Protein AF-A0A2G9RLX4-F1 (afdb_monomer_lite)

Structure (mmCIF, N/CA/C/O backbone):
data_AF-A0A2G9RLX4-F1
#
_entry.id   AF-A0A2G9RLX4-F1
#
loop_
_atom_site.group_PDB
_atom_site.id
_atom_site.type_symbol
_atom_site.label_atom_id
_atom_site.label_alt_id
_atom_site.label_comp_id
_atom_site.label_asym_id
_atom_site.label_entity_id
_atom_site.label_seq_id
_atom_site.pdbx_PDB_ins_code
_atom_site.Cartn_x
_atom_site.Cartn_y
_atom_site.Cartn_z
_atom_site.occupancy
_atom_site.B_iso_or_equiv
_atom_site.auth_seq_id
_atom_site.auth_comp_id
_atom_site.auth_asym_id
_atom_site.auth_atom_id
_atom_site.pdbx_PDB_model_num
ATOM 1 N N . MET A 1 1 ? -67.804 -15.214 158.250 1.00 43.34 1 MET A N 1
ATOM 2 C CA . MET A 1 1 ? -67.261 -13.867 157.953 1.00 43.34 1 MET A CA 1
ATOM 3 C C . MET A 1 1 ? -65.958 -13.974 157.147 1.00 43.34 1 MET A C 1
ATOM 5 O O . MET A 1 1 ? -64.911 -13.754 157.729 1.00 43.34 1 MET A O 1
ATOM 9 N N . SER A 1 2 ? -66.007 -14.347 155.852 1.00 48.62 2 SER A N 1
ATOM 10 C CA . SER A 1 2 ? -64.977 -13.981 154.835 1.00 48.62 2 SER A CA 1
ATOM 11 C C . SER A 1 2 ? -65.267 -14.522 153.416 1.00 48.62 2 SER A C 1
ATOM 13 O O . SER A 1 2 ? -64.831 -13.922 152.444 1.00 48.62 2 SER A O 1
ATOM 15 N N . ASN A 1 3 ? -66.033 -15.614 153.260 1.00 51.94 3 ASN A N 1
ATOM 16 C CA . ASN A 1 3 ? -66.042 -16.358 151.981 1.00 51.94 3 ASN A CA 1
ATOM 17 C C . ASN A 1 3 ? -67.114 -15.926 150.955 1.00 51.94 3 ASN A C 1
ATOM 19 O O . ASN A 1 3 ? -66.845 -15.950 149.764 1.00 51.94 3 ASN A O 1
ATOM 23 N N . LEU A 1 4 ? -68.279 -15.423 151.387 1.00 54.94 4 LEU A N 1
ATOM 24 C CA . LEU A 1 4 ? -69.376 -15.022 150.478 1.00 54.94 4 LEU A CA 1
ATOM 25 C C . LEU A 1 4 ? -69.163 -13.675 149.754 1.00 54.94 4 LEU A C 1
ATOM 27 O O . LEU A 1 4 ? -69.882 -13.364 148.809 1.00 54.94 4 LEU A O 1
ATOM 31 N N . LYS A 1 5 ? -68.203 -12.844 150.193 1.00 56.16 5 LYS A N 1
ATOM 32 C CA . LYS A 1 5 ? -67.851 -11.594 149.487 1.00 56.16 5 LYS A CA 1
ATOM 33 C C . LYS A 1 5 ? -66.882 -11.838 148.322 1.00 56.16 5 LYS A C 1
ATOM 35 O O . LYS A 1 5 ? -67.007 -11.157 147.313 1.00 56.16 5 LYS A O 1
ATOM 40 N N . LYS A 1 6 ? -65.994 -12.835 148.441 1.00 58.94 6 LYS A N 1
ATOM 41 C CA . LYS A 1 6 ? -65.029 -13.215 147.395 1.00 58.94 6 LYS A CA 1
ATOM 42 C C . LYS A 1 6 ? -65.692 -13.867 146.184 1.00 58.94 6 LYS A C 1
ATOM 44 O O . LYS A 1 6 ? -65.409 -13.451 145.073 1.00 58.94 6 LYS A O 1
ATOM 49 N N . GLU A 1 7 ? -66.626 -14.797 146.392 1.00 59.66 7 GLU A N 1
ATOM 50 C CA . GLU A 1 7 ? -67.347 -15.450 145.281 1.00 59.66 7 GLU A CA 1
ATOM 51 C C . GLU A 1 7 ? -68.168 -14.449 144.454 1.00 59.66 7 GLU A C 1
ATOM 53 O O . GLU A 1 7 ? -68.221 -14.540 143.232 1.00 59.66 7 GLU A O 1
ATOM 58 N N . ARG A 1 8 ? -68.751 -13.430 145.102 1.00 59.75 8 ARG A N 1
ATOM 59 C CA . ARG A 1 8 ? -69.516 -12.382 144.412 1.00 59.75 8 ARG A CA 1
ATOM 60 C C . ARG A 1 8 ? -68.624 -11.423 143.619 1.00 59.75 8 ARG A C 1
ATOM 62 O O . ARG A 1 8 ? -69.035 -10.962 142.560 1.00 59.75 8 ARG A O 1
ATOM 69 N N . GLU A 1 9 ? -67.427 -11.116 144.124 1.00 60.00 9 GLU A N 1
ATOM 70 C CA . GLU A 1 9 ? -66.407 -10.354 143.387 1.00 60.00 9 GLU A CA 1
ATOM 71 C C . GLU A 1 9 ? -65.823 -11.165 142.223 1.00 60.00 9 GLU A C 1
ATOM 73 O O . GLU A 1 9 ? -65.635 -10.605 141.148 1.00 60.00 9 GLU A O 1
ATOM 78 N N . GLU A 1 10 ? -65.606 -12.472 142.390 1.00 65.75 10 GLU A N 1
ATOM 79 C CA . GLU A 1 10 ? -65.153 -13.378 141.327 1.00 65.75 10 GLU A CA 1
ATOM 80 C C . GLU A 1 10 ? -66.209 -13.560 140.230 1.00 65.75 10 GLU A C 1
ATOM 82 O O . GLU A 1 10 ? -65.858 -13.540 139.053 1.00 65.75 10 GLU A O 1
ATOM 87 N N . GLU A 1 11 ? -67.501 -13.647 140.565 1.00 68.25 11 GLU A N 1
ATOM 88 C CA . GLU A 1 11 ? -68.588 -13.641 139.573 1.00 68.25 11 GLU A CA 1
ATOM 89 C C . GLU A 1 11 ? -68.711 -12.298 138.842 1.00 68.25 11 GLU A C 1
ATOM 91 O O . GLU A 1 11 ? -68.885 -12.277 137.623 1.00 68.25 11 GLU A O 1
ATOM 96 N N . LEU A 1 12 ? -68.579 -11.170 139.551 1.00 66.75 12 LEU A N 1
ATOM 97 C CA . LEU A 1 12 ? -68.537 -9.837 138.934 1.00 66.75 12 LEU A CA 1
ATOM 98 C C . LEU A 1 12 ? -67.320 -9.681 138.014 1.00 66.75 12 LEU A C 1
ATOM 100 O O . LEU A 1 12 ? -67.435 -9.086 136.938 1.00 66.75 12 LEU A O 1
ATOM 104 N N . TYR A 1 13 ? -66.177 -10.247 138.402 1.00 72.12 13 TYR A N 1
ATOM 105 C CA . TYR A 1 13 ? -64.957 -10.293 137.601 1.00 72.12 13 TYR A CA 1
ATOM 106 C C . TYR A 1 13 ? -65.119 -11.200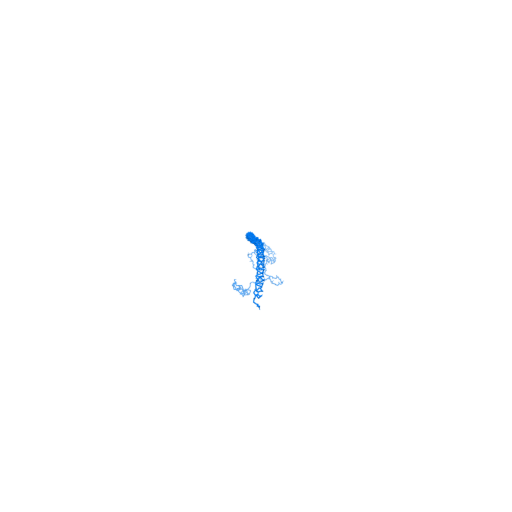 136.373 1.00 72.12 13 TYR A C 1
ATOM 108 O O . TYR A 1 13 ? -64.720 -10.829 135.272 1.00 72.12 13 TYR A O 1
ATOM 116 N N . ARG A 1 14 ? -65.794 -12.348 136.516 1.00 75.06 14 ARG A N 1
ATOM 117 C CA . ARG A 1 14 ? -66.108 -13.246 135.397 1.00 75.06 14 ARG A CA 1
ATOM 118 C C . ARG A 1 14 ? -67.058 -12.601 134.400 1.00 75.06 14 ARG A C 1
ATOM 120 O O . ARG A 1 14 ? -66.778 -12.631 133.213 1.00 75.06 14 ARG A O 1
ATOM 127 N N . GLN A 1 15 ? -68.118 -11.938 134.862 1.00 75.62 15 GLN A N 1
ATOM 128 C CA . GLN A 1 15 ? -69.046 -11.225 133.978 1.00 75.62 15 GLN A CA 1
ATOM 129 C C . GLN A 1 15 ? -68.394 -10.025 133.279 1.00 75.62 15 GLN A C 1
ATOM 131 O O . GLN A 1 15 ? -68.756 -9.696 132.151 1.00 75.62 15 GLN A O 1
ATOM 136 N N . THR A 1 16 ? -67.435 -9.348 133.920 1.00 72.88 16 THR A N 1
ATOM 137 C CA . THR A 1 16 ? -66.674 -8.266 133.270 1.00 72.88 16 THR A CA 1
ATOM 138 C C . THR A 1 16 ? -65.632 -8.788 132.283 1.00 72.88 16 THR A C 1
ATOM 140 O O . THR A 1 16 ? -65.414 -8.130 131.266 1.00 72.88 16 THR A O 1
ATOM 143 N N . MET A 1 17 ? -65.041 -9.962 132.527 1.00 73.56 17 MET A N 1
ATOM 144 C CA . MET A 1 17 ? -64.186 -10.666 131.563 1.00 73.56 17 MET A CA 1
ATOM 145 C C . MET A 1 17 ? -64.994 -11.198 130.377 1.00 73.56 17 MET A C 1
ATOM 147 O O . MET A 1 17 ? -64.669 -10.860 129.251 1.00 73.56 17 MET A O 1
ATOM 151 N N . GLU A 1 18 ? -66.118 -11.880 130.608 1.00 78.12 18 GLU A N 1
ATOM 152 C CA . GLU A 1 18 ? -67.009 -12.382 129.549 1.00 78.12 18 GLU A CA 1
ATOM 153 C C . GLU A 1 18 ? -67.565 -11.235 128.682 1.00 78.12 18 GLU A C 1
ATOM 155 O O . GLU A 1 18 ? -67.618 -11.345 127.459 1.00 78.12 18 GLU A O 1
ATOM 160 N N . ARG A 1 19 ? -67.911 -10.082 129.279 1.00 77.88 19 ARG A N 1
ATOM 161 C CA . ARG A 1 19 ? -68.276 -8.876 128.509 1.00 77.88 19 ARG A CA 1
ATOM 162 C C . ARG A 1 19 ? -67.099 -8.296 127.726 1.00 77.88 19 ARG A C 1
ATOM 164 O O . ARG A 1 19 ? -67.311 -7.794 126.627 1.00 77.88 19 ARG A O 1
ATOM 171 N N . ARG A 1 20 ? -65.878 -8.324 128.272 1.00 78.44 20 ARG A N 1
ATOM 172 C CA . ARG A 1 20 ? -64.674 -7.896 127.541 1.00 78.44 20 ARG A CA 1
ATOM 173 C C . ARG A 1 20 ? -64.381 -8.825 126.370 1.00 78.44 20 ARG A C 1
ATOM 175 O O . ARG A 1 20 ? -64.108 -8.310 125.295 1.00 78.44 20 ARG A O 1
ATOM 182 N N . ASP A 1 21 ? -64.507 -10.131 126.562 1.00 79.81 21 ASP A N 1
ATOM 183 C CA . ASP A 1 21 ? -64.267 -11.145 125.536 1.00 79.81 21 ASP A CA 1
ATOM 184 C C . ASP A 1 21 ? -65.303 -11.058 124.406 1.00 79.81 21 ASP A C 1
ATOM 186 O O . ASP A 1 21 ? -64.952 -11.078 123.232 1.00 79.81 21 ASP A O 1
ATOM 190 N N . GLN A 1 22 ? -66.577 -10.813 124.727 1.00 81.31 22 GLN A N 1
ATOM 191 C CA . GLN A 1 22 ? -67.593 -10.539 123.701 1.00 81.31 22 GLN A CA 1
ATOM 192 C C . GLN A 1 22 ? -67.298 -9.257 122.907 1.00 81.31 22 GLN A C 1
ATOM 194 O O . GLN A 1 22 ? -67.516 -9.208 121.696 1.00 81.31 22 GLN A O 1
ATOM 199 N N . ILE A 1 23 ? -66.790 -8.209 123.568 1.00 80.31 23 ILE A N 1
ATOM 200 C CA . ILE A 1 23 ? -66.396 -6.962 122.897 1.00 80.31 23 ILE A CA 1
ATOM 201 C C . ILE A 1 23 ? -65.160 -7.184 122.013 1.00 80.31 23 ILE A C 1
ATOM 203 O O . ILE A 1 23 ? -65.114 -6.646 120.906 1.00 80.31 23 ILE A O 1
ATOM 207 N N . THR A 1 24 ? -64.170 -7.963 122.456 1.00 80.88 24 THR A N 1
ATOM 208 C CA . THR A 1 24 ? -62.969 -8.257 121.658 1.00 80.88 24 THR A CA 1
ATOM 209 C C . THR A 1 24 ? -63.281 -9.164 120.472 1.00 80.88 24 THR A C 1
ATOM 211 O O . THR A 1 24 ? -62.762 -8.907 119.388 1.00 80.88 24 THR A O 1
ATOM 214 N N . GLU A 1 25 ? -64.168 -10.150 120.619 1.00 82.50 25 GLU A N 1
ATOM 215 C CA . GLU A 1 25 ? -64.636 -10.999 119.516 1.00 82.50 25 GLU A CA 1
ATOM 216 C C . GLU A 1 25 ? -65.417 -10.202 118.465 1.00 82.50 25 GLU A C 1
ATOM 218 O O . GLU A 1 25 ? -65.142 -10.326 117.269 1.00 82.50 25 GLU A O 1
ATOM 223 N N . LEU A 1 26 ? -66.337 -9.327 118.887 1.00 82.56 26 LEU A N 1
ATOM 224 C CA . LEU A 1 26 ? -67.061 -8.436 117.973 1.00 82.56 26 LEU A CA 1
ATOM 225 C C . LEU A 1 26 ? -66.113 -7.471 117.250 1.00 82.56 26 LEU A C 1
ATOM 227 O O . LEU A 1 26 ? -66.249 -7.261 116.043 1.00 82.56 26 LEU A O 1
ATOM 231 N N . LEU A 1 27 ? -65.123 -6.919 117.959 1.00 82.69 27 LEU A N 1
ATOM 232 C CA . LEU A 1 27 ? -64.116 -6.041 117.366 1.00 82.69 27 LEU A CA 1
ATOM 233 C C . LEU A 1 27 ? -63.224 -6.799 116.369 1.00 82.69 27 LEU A C 1
ATOM 235 O O . LEU A 1 27 ? -62.945 -6.284 115.289 1.00 82.69 27 LEU A O 1
ATOM 239 N N . ALA A 1 28 ? -62.824 -8.032 116.686 1.00 80.88 28 ALA A N 1
ATOM 240 C CA . ALA A 1 28 ? -62.045 -8.889 115.795 1.00 80.88 28 ALA A CA 1
ATOM 241 C C . ALA A 1 28 ? -62.832 -9.271 114.531 1.00 80.88 28 ALA A C 1
ATOM 243 O O . ALA A 1 28 ? -62.278 -9.220 113.433 1.00 80.88 28 ALA A O 1
ATOM 244 N N . ALA A 1 29 ? -64.125 -9.584 114.657 1.00 82.00 29 ALA A N 1
ATOM 245 C CA . ALA A 1 29 ? -65.002 -9.852 113.518 1.00 82.00 29 ALA A CA 1
ATOM 246 C C . ALA A 1 29 ? -65.170 -8.613 112.622 1.00 82.00 29 ALA A C 1
ATOM 248 O O . ALA A 1 29 ? -65.100 -8.724 111.399 1.00 82.00 29 ALA A O 1
ATOM 249 N N . GLN A 1 30 ? -65.315 -7.425 113.217 1.00 81.44 30 GLN A N 1
ATOM 250 C CA . GLN A 1 30 ? -65.446 -6.169 112.478 1.00 81.44 30 GLN A CA 1
ATOM 251 C C . GLN A 1 30 ? -64.138 -5.756 111.780 1.00 81.44 30 GLN A C 1
ATOM 253 O O . GLN A 1 30 ? -64.178 -5.219 110.674 1.00 81.44 30 GLN A O 1
ATOM 258 N N . ILE A 1 31 ? -62.978 -6.021 112.393 1.00 81.31 31 ILE A N 1
ATOM 259 C CA . ILE A 1 31 ? -61.664 -5.833 111.758 1.00 81.31 31 ILE A CA 1
ATOM 260 C C . ILE A 1 31 ? -61.494 -6.821 110.602 1.00 81.31 31 ILE A C 1
ATOM 262 O O . ILE A 1 31 ? -61.109 -6.407 109.514 1.00 81.31 31 ILE A O 1
ATOM 266 N N . LYS A 1 32 ? -61.830 -8.100 110.802 1.00 81.12 32 LYS A N 1
ATOM 267 C CA . LYS A 1 32 ? -61.716 -9.128 109.763 1.00 81.12 32 LYS A CA 1
ATOM 268 C C . LYS A 1 32 ? -62.598 -8.825 108.551 1.00 81.12 32 LYS A C 1
ATOM 270 O O . LYS A 1 32 ? -62.112 -8.881 107.434 1.00 81.12 32 LYS A O 1
ATOM 275 N N . GLN A 1 33 ? -63.846 -8.410 108.770 1.00 81.31 33 GLN A N 1
ATOM 276 C CA . GLN A 1 33 ? -64.742 -8.019 107.681 1.00 81.31 33 GLN A CA 1
ATOM 277 C C . GLN A 1 33 ? -64.209 -6.812 106.894 1.00 81.3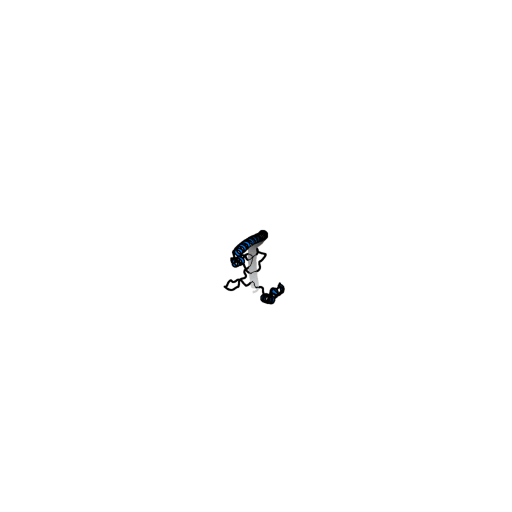1 33 GLN A C 1
ATOM 279 O O . GLN A 1 33 ? -64.265 -6.815 105.671 1.00 81.31 33 GLN A O 1
ATOM 284 N N . LYS A 1 34 ? -63.645 -5.803 107.576 1.00 79.25 34 LYS A N 1
ATOM 285 C CA . LYS A 1 34 ? -62.999 -4.670 106.895 1.00 79.25 34 LYS A CA 1
ATOM 286 C C . LYS A 1 34 ? -61.802 -5.108 106.054 1.00 79.25 34 LYS A C 1
ATOM 288 O O . LYS A 1 34 ? -61.665 -4.631 104.937 1.00 79.25 34 LYS A O 1
ATOM 293 N N . VAL A 1 35 ? -60.973 -6.016 106.571 1.00 80.56 35 VAL A N 1
ATOM 294 C CA . VAL A 1 35 ? -59.833 -6.574 105.829 1.00 80.56 35 VAL A CA 1
ATOM 295 C C . VAL A 1 35 ? -60.314 -7.373 104.615 1.00 80.56 35 VAL A C 1
ATOM 297 O O . VAL A 1 35 ? -59.805 -7.156 103.523 1.00 80.56 35 VAL A O 1
ATOM 300 N N . ASP A 1 36 ? -61.336 -8.218 104.767 1.00 79.25 36 ASP A N 1
ATOM 301 C CA . ASP A 1 36 ? -61.890 -9.024 103.671 1.00 79.25 36 ASP A CA 1
ATOM 302 C C . ASP A 1 36 ? -62.537 -8.141 102.576 1.00 79.25 36 ASP A C 1
ATOM 304 O O . ASP A 1 36 ? -62.375 -8.403 101.380 1.00 79.25 36 ASP A O 1
ATOM 308 N N . ASP A 1 37 ? -63.242 -7.068 102.956 1.00 80.00 37 ASP A N 1
ATOM 309 C CA . ASP A 1 37 ? -63.820 -6.096 102.016 1.00 80.00 37 ASP A CA 1
ATOM 310 C C . ASP A 1 37 ? -62.722 -5.286 101.296 1.00 80.00 37 ASP A C 1
ATOM 312 O O . ASP A 1 37 ? -62.785 -5.082 100.078 1.00 80.00 37 ASP A O 1
ATOM 316 N N . GLU A 1 38 ? -61.680 -4.860 102.018 1.00 79.12 38 GLU A N 1
ATOM 317 C CA . GLU A 1 38 ? -60.508 -4.185 101.447 1.00 79.12 38 GLU A CA 1
ATOM 318 C C . GLU A 1 38 ? -59.743 -5.102 100.480 1.00 79.12 38 GLU A C 1
ATOM 320 O O . GLU A 1 38 ? -59.411 -4.673 99.373 1.00 79.12 38 GLU A O 1
ATOM 325 N N . GLU A 1 39 ? -59.537 -6.377 100.821 1.00 81.44 39 GLU A N 1
ATOM 326 C CA . GLU A 1 39 ? -58.911 -7.371 99.941 1.00 81.44 39 GLU A CA 1
ATOM 327 C C . GLU A 1 39 ? -59.721 -7.597 98.657 1.00 81.44 39 GLU A C 1
ATOM 329 O O . GLU A 1 39 ? -59.145 -7.664 97.568 1.00 81.44 39 GLU A O 1
ATOM 334 N N . GLN A 1 40 ? -61.057 -7.639 98.731 1.00 82.50 40 GLN A N 1
ATOM 335 C CA . GLN A 1 40 ? -61.913 -7.740 97.541 1.00 82.50 40 GLN A CA 1
ATOM 336 C C . GLN A 1 40 ? -61.846 -6.490 96.657 1.00 82.50 40 GLN A C 1
ATOM 338 O O . GLN A 1 40 ? -61.851 -6.596 95.424 1.00 82.50 40 GLN A O 1
ATOM 343 N N . HIS A 1 41 ? -61.778 -5.302 97.261 1.00 80.50 41 HIS A N 1
ATOM 344 C CA . HIS A 1 41 ? -61.585 -4.052 96.529 1.00 80.50 41 HIS A CA 1
ATOM 345 C C . HIS A 1 41 ? -60.211 -3.997 95.852 1.00 80.50 41 HIS A C 1
ATOM 347 O O . HIS A 1 41 ? -60.127 -3.618 94.680 1.00 80.50 41 HIS A O 1
ATOM 353 N N . ILE A 1 42 ? -59.157 -4.444 96.539 1.00 83.88 42 ILE A N 1
ATOM 354 C CA . ILE A 1 42 ? -57.805 -4.563 95.985 1.00 83.88 42 ILE A CA 1
ATOM 355 C C . ILE A 1 42 ? -57.793 -5.571 94.830 1.00 83.88 42 ILE A C 1
ATOM 357 O O . ILE A 1 42 ? -57.302 -5.245 93.753 1.00 83.88 42 ILE A O 1
ATOM 361 N N . ALA A 1 43 ? -58.397 -6.751 94.992 1.00 86.00 43 ALA A N 1
ATOM 362 C CA . ALA A 1 43 ? -58.458 -7.772 93.946 1.00 86.00 43 ALA A CA 1
ATOM 363 C C . ALA A 1 43 ? -59.182 -7.277 92.682 1.00 86.00 43 ALA A C 1
ATOM 365 O O . ALA A 1 43 ? -58.717 -7.522 91.567 1.00 86.00 43 ALA A O 1
ATOM 366 N N . LYS A 1 44 ? -60.284 -6.528 92.831 1.00 86.31 44 LYS A N 1
ATOM 367 C CA . LYS A 1 44 ? -60.980 -5.897 91.695 1.00 86.31 44 LYS A CA 1
ATOM 368 C C . LYS A 1 44 ? -60.127 -4.827 91.017 1.00 86.31 44 LYS A C 1
ATOM 370 O O . LYS A 1 44 ? -60.045 -4.815 89.791 1.00 86.31 44 LYS A O 1
ATOM 375 N N . ALA A 1 45 ? -59.465 -3.964 91.788 1.00 87.44 45 ALA A N 1
ATOM 376 C CA . ALA A 1 45 ? -58.583 -2.934 91.241 1.00 87.44 45 ALA A CA 1
ATOM 377 C C . ALA A 1 45 ? -57.379 -3.541 90.495 1.00 87.44 45 ALA A C 1
ATOM 379 O O . ALA A 1 45 ? -57.017 -3.063 89.420 1.00 87.44 45 ALA A O 1
ATOM 380 N N . VAL A 1 46 ? -56.798 -4.624 91.024 1.00 88.00 46 VAL A N 1
ATOM 381 C CA . VAL A 1 46 ? -55.723 -5.385 90.372 1.00 88.00 46 VAL A CA 1
ATOM 382 C C . VAL A 1 46 ? -56.230 -6.033 89.083 1.00 88.00 46 VAL A C 1
ATOM 384 O O . VAL A 1 46 ? -55.605 -5.855 88.043 1.00 88.00 46 VAL A O 1
ATOM 387 N N . ALA A 1 47 ? -57.398 -6.682 89.098 1.00 88.31 47 ALA A N 1
ATOM 388 C CA . ALA A 1 47 ? -57.978 -7.300 87.904 1.00 88.31 47 ALA A CA 1
ATOM 389 C C . ALA A 1 47 ? -58.299 -6.277 86.794 1.00 88.31 47 ALA A C 1
ATOM 391 O O . ALA A 1 47 ? -58.047 -6.533 85.615 1.00 88.31 47 ALA A O 1
ATOM 392 N N . GLU A 1 48 ? -58.820 -5.096 87.144 1.00 87.00 48 GLU A N 1
ATOM 393 C CA . GLU A 1 48 ? -59.048 -4.013 86.179 1.00 87.00 48 GLU A CA 1
ATOM 394 C C . GLU A 1 48 ? -57.738 -3.445 85.618 1.00 87.00 48 GLU A C 1
ATOM 396 O O . GLU A 1 48 ? -57.650 -3.153 84.420 1.00 87.00 48 GLU A O 1
ATOM 401 N N . MET A 1 49 ? -56.711 -3.302 86.459 1.00 87.56 49 MET A N 1
ATOM 402 C CA . MET A 1 49 ? -55.388 -2.835 86.045 1.00 87.56 49 MET A CA 1
ATOM 403 C C . MET A 1 49 ? -54.699 -3.851 85.125 1.00 87.56 49 MET A C 1
ATOM 405 O O . MET A 1 49 ? -54.171 -3.473 84.079 1.00 87.56 49 MET A O 1
ATOM 409 N N . GLU A 1 50 ? -54.769 -5.142 85.448 1.00 89.62 50 GLU A N 1
ATOM 410 C CA . GLU A 1 50 ? -54.268 -6.229 84.605 1.00 89.62 50 GLU A CA 1
ATOM 411 C C . GLU A 1 50 ? -55.005 -6.296 83.265 1.00 89.62 50 GLU A C 1
ATOM 413 O O . GLU A 1 50 ? -54.370 -6.436 82.218 1.00 89.62 50 GLU A O 1
ATOM 418 N N . ALA A 1 51 ? -56.331 -6.129 83.259 1.00 90.00 51 ALA A N 1
ATOM 419 C CA . ALA A 1 51 ? -57.118 -6.100 82.029 1.00 90.00 51 ALA A CA 1
ATOM 420 C C . ALA A 1 51 ? -56.757 -4.904 81.130 1.00 90.00 51 ALA A C 1
ATOM 422 O O . ALA A 1 51 ? -56.675 -5.064 79.908 1.00 90.00 51 ALA A O 1
ATOM 423 N N . LYS A 1 52 ? -56.511 -3.719 81.708 1.00 90.56 52 LYS A N 1
ATOM 424 C CA . LYS A 1 52 ? -56.027 -2.541 80.965 1.00 90.56 52 LYS A CA 1
ATOM 425 C C . LYS A 1 52 ? -54.621 -2.758 80.413 1.00 90.56 52 LYS A C 1
ATOM 427 O O . LYS A 1 52 ? -54.418 -2.574 79.216 1.00 90.56 52 LYS A O 1
ATOM 432 N N . ASN A 1 53 ? -53.693 -3.233 81.243 1.00 89.50 53 ASN A N 1
ATOM 433 C CA . ASN A 1 53 ? -52.322 -3.522 80.823 1.00 89.50 53 ASN A CA 1
ATOM 434 C C . ASN A 1 53 ? -52.287 -4.569 79.705 1.00 89.50 53 ASN A C 1
ATOM 436 O O . ASN A 1 53 ? -51.555 -4.399 78.737 1.00 89.50 53 ASN A O 1
ATOM 440 N N . LYS A 1 54 ? -53.120 -5.614 79.786 1.00 92.06 54 LYS A N 1
ATOM 441 C CA . LYS A 1 54 ? -53.213 -6.656 78.757 1.00 92.06 54 LYS A CA 1
ATOM 442 C C . LYS A 1 54 ? -53.734 -6.128 77.418 1.00 92.06 54 LYS A C 1
ATOM 444 O O . LYS A 1 54 ? -53.263 -6.568 76.375 1.00 92.06 54 LYS A O 1
ATOM 449 N N . LYS A 1 55 ? -54.689 -5.193 77.425 1.00 91.75 55 LYS A N 1
ATOM 450 C CA . LYS A 1 55 ? -55.147 -4.531 76.191 1.00 91.75 55 LYS A CA 1
ATOM 451 C C . LYS A 1 55 ? -54.052 -3.644 75.601 1.00 91.75 55 LYS A C 1
ATOM 453 O O . LYS A 1 55 ? -53.783 -3.719 74.408 1.00 91.75 55 LYS A O 1
ATOM 458 N N . GLU A 1 56 ? -53.369 -2.866 76.438 1.00 91.56 56 GLU A N 1
ATOM 459 C CA . GLU A 1 56 ? -52.294 -1.981 75.986 1.00 91.56 56 GLU A CA 1
ATOM 460 C C . GLU A 1 56 ? -51.087 -2.760 75.430 1.00 91.56 56 GLU A C 1
ATOM 462 O O . GLU A 1 56 ? -50.499 -2.354 74.425 1.00 91.56 56 GLU A O 1
ATOM 467 N N . THR A 1 57 ? -50.719 -3.899 76.030 1.00 89.75 57 THR A N 1
ATOM 468 C CA . THR A 1 57 ? -49.657 -4.763 75.490 1.00 89.75 57 THR A CA 1
ATOM 469 C C . THR A 1 57 ? -50.063 -5.395 74.164 1.00 89.75 57 THR A C 1
ATOM 471 O O . THR A 1 57 ? -49.253 -5.400 73.242 1.00 89.75 57 THR A O 1
ATOM 474 N N . GLN A 1 58 ? -51.312 -5.849 74.023 1.00 92.12 58 GLN A N 1
ATOM 475 C CA . GLN A 1 58 ? -51.826 -6.387 72.759 1.00 92.12 58 GLN A CA 1
ATOM 476 C C . GLN A 1 58 ? -51.798 -5.344 71.634 1.00 92.12 58 GLN A C 1
ATOM 478 O O . GLN A 1 58 ? -51.282 -5.630 70.556 1.00 92.12 58 GLN A O 1
ATOM 483 N N . GLU A 1 59 ? -52.255 -4.116 71.889 1.00 92.75 59 GLU A N 1
ATOM 484 C CA . GLU A 1 59 ? -52.208 -3.031 70.898 1.00 92.75 59 GLU A CA 1
ATOM 485 C C . GLU A 1 59 ? -50.769 -2.660 70.504 1.00 92.75 59 GLU A C 1
ATOM 487 O O . GLU A 1 59 ? -50.480 -2.414 69.329 1.00 92.75 59 GLU A O 1
ATOM 492 N N . LYS A 1 60 ? -49.839 -2.631 71.469 1.00 93.12 60 LYS A N 1
ATOM 493 C CA . LYS A 1 60 ? -48.411 -2.399 71.193 1.00 93.12 60 LYS A CA 1
ATOM 494 C C . LYS A 1 60 ? -47.815 -3.531 70.360 1.00 93.12 60 LYS A C 1
ATOM 496 O O . LYS A 1 60 ? -47.093 -3.260 69.406 1.00 93.12 60 LYS A O 1
ATOM 501 N N . GLU A 1 61 ? -48.130 -4.784 70.678 1.00 93.56 61 GLU A N 1
ATOM 502 C CA . GLU A 1 61 ? -47.677 -5.942 69.907 1.00 93.56 61 GLU A CA 1
ATOM 503 C C . GLU A 1 61 ? -48.231 -5.949 68.481 1.00 93.56 61 GLU A C 1
ATOM 505 O O . GLU A 1 61 ? -47.505 -6.304 67.553 1.00 93.56 61 GLU A O 1
ATOM 510 N N . GLU A 1 62 ? -49.490 -5.561 68.279 1.00 93.38 62 GLU A N 1
ATOM 511 C CA . GLU A 1 62 ? -50.087 -5.457 66.946 1.00 93.38 62 GLU A CA 1
ATOM 512 C C . GLU A 1 62 ? -49.423 -4.366 66.106 1.00 93.38 62 GLU A C 1
ATOM 514 O O . GLU A 1 62 ? -49.076 -4.634 64.955 1.00 93.38 62 GLU A O 1
ATOM 519 N N . LYS A 1 63 ? -49.154 -3.191 66.691 1.00 94.31 63 LYS A N 1
ATOM 520 C CA . LYS A 1 63 ? -48.396 -2.115 66.028 1.00 94.31 63 LYS A CA 1
ATOM 521 C C . LYS A 1 63 ? -46.980 -2.560 65.670 1.00 94.31 63 LYS A C 1
ATOM 523 O O . LYS A 1 63 ? -46.554 -2.421 64.530 1.00 94.31 63 LYS A O 1
ATOM 528 N N . ILE A 1 64 ? -46.273 -3.197 66.603 1.00 94.69 64 ILE A N 1
ATOM 529 C CA . ILE A 1 64 ? -44.931 -3.735 66.336 1.00 94.69 64 ILE A CA 1
ATOM 530 C C . ILE A 1 64 ? -44.988 -4.786 65.217 1.00 94.69 64 ILE A C 1
ATOM 532 O O . ILE A 1 64 ? -44.146 -4.784 64.319 1.00 94.69 64 ILE A O 1
ATOM 536 N N . LYS A 1 65 ? -45.995 -5.669 65.212 1.00 95.56 65 LYS A N 1
ATOM 537 C CA . LYS A 1 65 ? -46.184 -6.665 64.147 1.00 95.56 65 LYS A CA 1
ATOM 538 C C . LYS A 1 65 ? -46.496 -6.013 62.798 1.00 95.56 65 LYS A C 1
ATOM 540 O O . LYS A 1 65 ? -45.959 -6.482 61.793 1.00 95.56 65 LYS A O 1
ATOM 545 N N . SER A 1 66 ? -47.334 -4.975 62.742 1.00 95.19 66 SER A N 1
ATOM 546 C CA . SER A 1 66 ? -47.609 -4.256 61.490 1.00 95.19 66 SER A CA 1
ATOM 547 C C . SER A 1 66 ? -46.371 -3.531 60.976 1.00 95.19 66 SER A C 1
ATOM 549 O O . SER A 1 66 ? -46.070 -3.625 59.789 1.00 95.19 66 SER A O 1
ATOM 551 N N . ASP A 1 67 ? -45.606 -2.899 61.863 1.00 95.31 67 ASP A N 1
ATOM 552 C CA . ASP A 1 67 ? -44.393 -2.164 61.503 1.00 95.31 67 ASP A CA 1
ATOM 553 C C . ASP A 1 67 ? -43.306 -3.111 60.984 1.00 95.31 67 ASP A C 1
ATOM 555 O O . ASP A 1 67 ? -42.689 -2.854 59.949 1.00 95.31 67 ASP A O 1
ATOM 559 N N . ILE A 1 68 ? -43.116 -4.267 61.631 1.00 95.75 68 ILE A N 1
ATOM 560 C CA . ILE A 1 68 ? -42.196 -5.307 61.150 1.00 95.75 68 ILE A CA 1
ATOM 561 C C . ILE A 1 68 ? -42.625 -5.810 59.763 1.00 95.75 68 ILE A C 1
ATOM 563 O O . ILE A 1 68 ? -41.776 -5.972 58.880 1.00 95.75 68 ILE A O 1
ATOM 567 N N . LYS A 1 69 ? -43.926 -6.025 59.530 1.00 96.44 69 LYS A N 1
ATOM 568 C CA . LYS A 1 69 ? -44.437 -6.419 58.206 1.00 96.44 69 LYS A CA 1
ATOM 569 C C . LYS A 1 69 ? -44.165 -5.338 57.158 1.00 96.44 69 LYS A C 1
ATOM 571 O O . LYS A 1 69 ? -43.549 -5.640 56.142 1.00 96.44 69 LYS A O 1
ATOM 576 N N . ALA A 1 70 ? -44.476 -4.077 57.445 1.00 96.50 70 ALA A N 1
ATOM 577 C CA . ALA A 1 70 ? -44.215 -2.965 56.531 1.00 96.50 70 ALA A CA 1
ATOM 578 C C . ALA A 1 70 ? -42.716 -2.816 56.198 1.00 96.50 70 ALA A C 1
ATOM 580 O O . ALA A 1 70 ? -42.336 -2.649 55.037 1.00 96.50 70 ALA A O 1
ATOM 581 N N . ILE A 1 71 ? -41.834 -2.951 57.197 1.00 96.56 71 ILE A N 1
ATOM 582 C CA . ILE A 1 71 ? -40.377 -2.893 57.004 1.00 96.56 71 ILE A CA 1
ATOM 583 C C . ILE A 1 71 ? -39.888 -4.058 56.136 1.00 96.56 71 ILE A C 1
ATOM 585 O O . ILE A 1 71 ? -39.030 -3.868 55.269 1.00 96.56 71 ILE A O 1
ATOM 589 N N . THR A 1 72 ? -40.396 -5.269 56.366 1.00 96.50 72 THR A N 1
ATOM 590 C CA . THR A 1 72 ? -39.988 -6.452 55.594 1.00 96.50 72 THR A CA 1
ATOM 591 C C . THR A 1 72 ? -40.474 -6.378 54.148 1.00 96.50 72 THR A C 1
ATOM 593 O O . THR A 1 72 ? -39.676 -6.616 53.240 1.00 96.50 72 THR A O 1
ATOM 596 N N . GLU A 1 73 ? -41.716 -5.954 53.915 1.00 97.00 73 GLU A N 1
ATOM 597 C CA . GLU A 1 73 ? -42.274 -5.726 52.578 1.00 97.00 73 GLU A CA 1
ATOM 598 C C . GLU A 1 73 ? -41.487 -4.665 51.804 1.00 97.00 73 GLU A C 1
ATOM 600 O O . GLU A 1 73 ? -41.054 -4.922 50.679 1.00 97.00 73 GLU A O 1
ATOM 605 N N . HIS A 1 74 ? -41.199 -3.517 52.424 1.00 97.38 74 HIS A N 1
ATOM 606 C CA . HIS A 1 74 ? -40.392 -2.468 51.799 1.00 97.38 74 HIS A CA 1
ATOM 607 C C . HIS A 1 74 ? -38.982 -2.963 51.437 1.00 97.38 74 HIS A C 1
ATOM 609 O O . HIS A 1 74 ? -38.495 -2.724 50.330 1.00 97.38 74 HIS A O 1
ATOM 615 N N . ARG A 1 75 ? -38.318 -3.703 52.338 1.00 96.75 75 ARG A N 1
ATOM 616 C CA . ARG A 1 75 ? -36.986 -4.279 52.072 1.00 96.75 75 ARG A CA 1
ATOM 617 C C . ARG A 1 75 ? -37.009 -5.272 50.911 1.00 96.75 75 ARG A C 1
ATOM 619 O O . ARG A 1 75 ? -36.076 -5.282 50.108 1.00 96.75 75 ARG A O 1
ATOM 626 N N . LEU A 1 76 ? -38.051 -6.098 50.814 1.00 97.19 76 LEU A N 1
ATOM 627 C CA . LEU A 1 76 ? -38.221 -7.044 49.711 1.00 97.19 76 LEU A CA 1
ATOM 628 C C . LEU A 1 76 ? -38.491 -6.325 48.388 1.00 97.19 76 LEU A C 1
ATOM 630 O O . LEU A 1 76 ? -37.873 -6.673 47.383 1.00 97.19 76 LEU A O 1
ATOM 634 N N . ALA A 1 77 ? -39.352 -5.306 48.386 1.00 96.88 77 ALA A N 1
ATOM 635 C CA . ALA A 1 77 ? -39.637 -4.500 47.203 1.00 96.88 77 ALA A CA 1
ATOM 636 C C . ALA A 1 77 ? -38.377 -3.788 46.688 1.00 96.88 77 ALA A C 1
ATOM 638 O O . ALA A 1 77 ? -38.059 -3.882 45.505 1.00 96.88 77 ALA A O 1
ATOM 639 N N . MET A 1 78 ? -37.603 -3.164 47.582 1.00 97.00 78 MET A N 1
ATOM 640 C CA . MET A 1 78 ? -36.332 -2.524 47.226 1.00 97.00 78 MET A CA 1
ATOM 641 C C . MET A 1 78 ? -35.313 -3.517 46.665 1.00 97.00 78 MET A C 1
ATOM 643 O O . MET A 1 78 ? -34.627 -3.204 45.694 1.00 97.00 78 MET A O 1
ATOM 647 N N . ARG A 1 79 ? -35.226 -4.725 47.239 1.00 96.25 79 ARG A N 1
ATOM 648 C CA . ARG A 1 79 ? -34.346 -5.777 46.713 1.00 96.25 79 ARG A CA 1
ATOM 649 C C . ARG A 1 79 ? -34.755 -6.189 45.299 1.00 96.25 79 ARG A C 1
ATOM 651 O O . ARG A 1 79 ? -33.900 -6.225 44.425 1.00 96.25 79 ARG A O 1
ATOM 658 N N . ARG A 1 80 ? -36.047 -6.447 45.069 1.00 96.81 80 ARG A N 1
ATOM 659 C CA . ARG A 1 80 ? -36.569 -6.822 43.743 1.00 96.81 80 ARG A CA 1
ATOM 660 C C . ARG A 1 80 ? -36.315 -5.736 42.705 1.00 96.81 80 ARG A C 1
ATOM 662 O O . ARG A 1 80 ? -35.800 -6.040 41.638 1.00 96.81 80 ARG A O 1
ATOM 669 N N . LYS A 1 81 ? -36.597 -4.477 43.049 1.00 97.00 81 LYS A N 1
ATOM 670 C CA . LYS A 1 81 ? -36.355 -3.338 42.159 1.00 97.00 81 LYS A CA 1
ATOM 671 C C . LYS A 1 81 ? -34.881 -3.238 41.762 1.00 97.00 81 LYS A C 1
ATOM 673 O O . LYS A 1 81 ? -34.573 -3.099 40.587 1.00 97.00 81 LYS A O 1
ATOM 678 N N . LYS A 1 82 ? -33.971 -3.385 42.730 1.00 96.81 82 LYS A N 1
ATOM 679 C CA . LYS A 1 82 ? -32.530 -3.377 42.460 1.00 96.81 82 LYS A CA 1
ATOM 680 C C . LYS A 1 82 ? -32.106 -4.535 41.549 1.00 96.81 82 LYS A C 1
ATOM 682 O O . LYS A 1 82 ? -31.307 -4.340 40.643 1.00 96.81 82 LYS A O 1
ATOM 687 N N . GLU A 1 83 ? -32.647 -5.734 41.762 1.00 96.25 83 GLU A N 1
ATOM 688 C CA . GLU A 1 83 ? -32.371 -6.888 40.897 1.00 96.25 83 GLU A CA 1
ATOM 689 C C . GLU A 1 83 ? -32.878 -6.689 39.459 1.00 96.25 83 GLU A C 1
ATOM 691 O O . GLU A 1 83 ? -32.240 -7.163 38.519 1.00 96.25 83 GLU A O 1
ATOM 696 N N . GLU A 1 84 ? -34.015 -6.019 39.271 1.00 96.44 84 GLU A N 1
ATOM 697 C CA . GLU A 1 84 ? -34.541 -5.658 37.948 1.00 96.44 84 GLU A CA 1
ATOM 698 C C . GLU A 1 84 ? -33.675 -4.591 37.270 1.00 96.44 84 GLU A C 1
ATOM 700 O O . GLU A 1 84 ? -33.262 -4.784 36.128 1.00 96.44 84 GLU A O 1
ATOM 705 N N . GLU A 1 85 ? -33.304 -3.531 37.994 1.00 96.50 85 GLU A N 1
ATOM 706 C CA . GLU A 1 85 ? -32.398 -2.484 37.503 1.00 96.50 85 GLU A CA 1
ATOM 707 C C . GLU A 1 85 ? -31.047 -3.077 37.061 1.00 96.50 85 GLU A C 1
ATOM 709 O O . GLU A 1 85 ? -30.592 -2.821 35.946 1.00 96.50 85 GLU A O 1
ATOM 714 N N . GLU A 1 86 ? -30.446 -3.961 37.865 1.00 96.75 86 GLU A N 1
ATOM 715 C CA . GLU A 1 86 ? -29.191 -4.637 37.512 1.00 96.75 86 GLU A CA 1
ATOM 716 C C . GLU A 1 86 ? -29.326 -5.543 36.273 1.00 96.75 86 GLU A C 1
ATOM 718 O O . GLU A 1 86 ? -28.374 -5.691 35.500 1.00 96.75 86 GLU A O 1
ATOM 723 N N . LYS A 1 87 ? -30.483 -6.186 36.066 1.00 96.81 87 LYS A N 1
ATOM 724 C CA . LYS A 1 87 ? -30.740 -6.994 34.860 1.00 96.81 87 LYS A CA 1
ATOM 725 C C . LYS A 1 87 ? -30.863 -6.108 33.625 1.00 96.81 87 LYS A C 1
ATOM 727 O O . LYS A 1 87 ? -30.253 -6.419 32.600 1.00 96.81 87 LYS A O 1
ATOM 732 N N . ASP A 1 88 ? -31.585 -5.000 33.729 1.00 96.12 88 ASP A N 1
ATOM 733 C CA . ASP A 1 88 ? -31.757 -4.048 32.634 1.00 96.12 88 ASP A CA 1
ATOM 734 C C . ASP A 1 88 ? -30.435 -3.377 32.250 1.00 96.12 88 ASP A C 1
ATOM 736 O O . ASP A 1 88 ? -30.133 -3.223 31.064 1.00 96.12 88 ASP A O 1
ATOM 740 N N . GLU A 1 89 ? -29.605 -3.023 33.230 1.00 96.56 89 GLU A N 1
ATOM 741 C CA . GLU A 1 89 ? -28.259 -2.497 32.996 1.00 96.56 89 GLU A CA 1
ATOM 742 C C . GLU A 1 89 ? -27.370 -3.511 32.272 1.00 96.56 89 GLU A C 1
ATOM 744 O O . GLU A 1 89 ? -26.714 -3.162 31.287 1.00 96.56 89 GLU A O 1
ATOM 749 N N . LYS A 1 90 ? -27.399 -4.785 32.687 1.00 96.81 90 LYS A N 1
ATOM 750 C CA . LYS A 1 90 ? -26.661 -5.863 32.006 1.00 96.81 90 LYS A CA 1
ATOM 751 C C . LYS A 1 90 ? -27.114 -6.036 30.559 1.00 96.81 90 LYS A C 1
ATOM 753 O O . LYS A 1 90 ? -26.272 -6.187 29.673 1.00 96.81 90 LYS A O 1
ATOM 758 N N . LEU A 1 91 ? -28.421 -5.983 30.297 1.00 97.12 91 LEU A N 1
ATOM 759 C CA . LEU A 1 91 ? -28.964 -6.073 28.939 1.00 97.12 91 LEU A CA 1
ATOM 760 C C . LEU A 1 91 ? -28.535 -4.881 28.076 1.00 97.12 91 LEU A C 1
ATOM 762 O O . LEU A 1 91 ? -28.092 -5.076 26.943 1.00 97.12 91 LEU A O 1
ATOM 766 N N . LYS A 1 92 ? -28.596 -3.656 28.611 1.00 97.31 92 LYS A N 1
ATOM 767 C CA . LYS A 1 92 ? -28.128 -2.446 27.912 1.00 97.31 92 LYS A CA 1
ATOM 768 C C . LYS A 1 92 ? -26.630 -2.509 27.614 1.00 97.31 92 LYS A C 1
ATOM 770 O O . LYS A 1 92 ? -26.223 -2.186 26.499 1.00 97.31 92 LYS A O 1
ATOM 775 N N . ALA A 1 93 ? -25.822 -2.967 28.569 1.00 97.25 93 ALA A N 1
ATOM 776 C CA . ALA A 1 93 ? -24.384 -3.142 28.388 1.00 97.25 93 ALA A CA 1
ATOM 777 C C . ALA A 1 93 ? -24.067 -4.176 27.294 1.00 97.25 93 ALA A C 1
ATOM 779 O O . ALA A 1 93 ? -23.234 -3.917 26.427 1.00 97.25 93 ALA A O 1
ATOM 780 N N . LEU A 1 94 ? -24.781 -5.308 27.276 1.00 97.44 94 LEU A N 1
ATOM 781 C CA . LEU A 1 94 ? -24.671 -6.312 26.212 1.00 97.44 94 LEU A CA 1
ATOM 782 C C . LEU A 1 94 ? -25.022 -5.727 24.842 1.00 97.44 94 LEU A C 1
ATOM 784 O O . LEU A 1 94 ? -24.256 -5.883 23.894 1.00 97.44 94 LEU A O 1
ATOM 788 N N . GLN A 1 95 ? -26.147 -5.019 24.730 1.00 97.19 95 GLN A N 1
ATOM 789 C CA . GLN A 1 95 ? -26.550 -4.382 23.474 1.00 97.19 95 GLN A CA 1
ATOM 790 C C . GLN A 1 95 ? -25.525 -3.348 22.994 1.00 97.19 95 GLN A C 1
ATOM 792 O O . GLN A 1 95 ? -25.231 -3.287 21.801 1.00 97.19 95 GLN A O 1
ATOM 797 N N . ALA A 1 96 ? -24.961 -2.550 23.903 1.00 97.19 96 ALA A N 1
ATOM 798 C CA . ALA A 1 96 ? -23.908 -1.596 23.571 1.00 97.19 96 ALA A CA 1
ATOM 799 C C . ALA A 1 96 ? -22.649 -2.305 23.048 1.00 97.19 96 ALA A C 1
ATOM 801 O O . ALA A 1 96 ? -22.100 -1.899 22.025 1.00 97.19 96 ALA A O 1
ATOM 802 N N . LEU A 1 97 ? -22.243 -3.405 23.688 1.00 97.56 97 LEU A N 1
ATOM 803 C CA . LEU A 1 97 ? -21.110 -4.218 23.246 1.00 97.56 97 LEU A CA 1
ATOM 804 C C . LEU A 1 97 ? -21.332 -4.780 21.837 1.00 97.56 97 LEU A C 1
ATOM 806 O O . LEU A 1 97 ? -20.433 -4.699 21.001 1.00 97.56 97 LEU A O 1
ATOM 810 N N . TYR A 1 98 ? -22.525 -5.306 21.547 1.00 97.69 98 TYR A N 1
ATOM 811 C CA . TYR A 1 98 ? -22.849 -5.804 20.207 1.00 97.69 98 TYR A CA 1
ATOM 812 C C . TYR A 1 98 ? -22.765 -4.707 19.145 1.00 97.69 98 TYR A C 1
ATOM 814 O O . TYR A 1 98 ? -22.149 -4.929 18.105 1.00 97.69 98 TYR A O 1
ATOM 822 N N . LYS A 1 99 ? -23.283 -3.506 19.429 1.00 97.81 99 LYS A N 1
ATOM 823 C CA . LYS A 1 99 ? -23.192 -2.362 18.507 1.00 97.81 99 LYS A CA 1
ATOM 824 C C . LYS A 1 99 ? -21.747 -1.960 18.216 1.00 97.81 99 LYS A C 1
ATOM 826 O O . LYS A 1 99 ? -21.413 -1.695 17.065 1.00 97.81 99 LYS A O 1
ATOM 831 N N . ILE A 1 100 ? -20.889 -1.939 19.238 1.00 97.25 100 ILE A N 1
ATOM 832 C CA . ILE A 1 100 ? -19.457 -1.646 19.067 1.00 97.25 100 ILE A CA 1
ATOM 833 C C . ILE A 1 100 ? -18.812 -2.712 18.178 1.00 97.25 100 ILE A C 1
ATOM 835 O O . ILE A 1 100 ? -18.156 -2.383 17.195 1.00 97.25 100 ILE A O 1
ATOM 839 N N . LYS A 1 101 ? -19.074 -3.994 18.455 1.00 97.88 101 LYS A N 1
ATOM 840 C CA . LYS A 1 101 ? -18.530 -5.106 17.668 1.00 97.88 101 LYS A CA 1
ATOM 841 C C . LYS A 1 101 ? -18.974 -5.064 16.201 1.00 97.88 101 LYS A C 1
ATOM 843 O O . LYS A 1 101 ? -18.182 -5.359 15.309 1.00 97.88 101 LYS A O 1
ATOM 848 N N . GLU A 1 102 ? -20.230 -4.719 15.938 1.00 97.44 102 GLU A N 1
ATOM 849 C CA . GLU A 1 102 ? -20.746 -4.555 14.575 1.00 97.44 102 GLU A CA 1
ATOM 850 C C . GLU A 1 102 ? -20.082 -3.381 13.849 1.00 97.44 102 GLU A C 1
ATOM 852 O O . GLU A 1 102 ? -19.679 -3.532 12.693 1.00 97.44 102 GLU A O 1
ATOM 857 N N . ALA A 1 103 ? -19.899 -2.247 14.532 1.00 97.88 103 ALA A N 1
ATOM 858 C CA . ALA A 1 103 ? -19.193 -1.093 13.986 1.00 97.88 103 ALA A CA 1
ATOM 859 C C . ALA A 1 103 ? -17.724 -1.417 13.660 1.00 97.88 103 ALA A C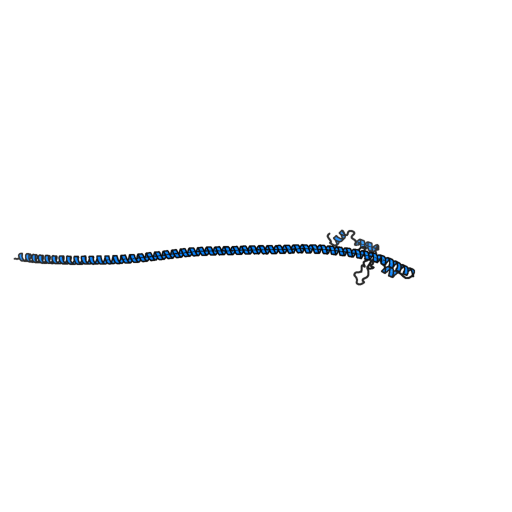 1
ATOM 861 O O . ALA A 1 103 ? -17.252 -1.079 12.572 1.00 97.88 103 ALA A O 1
ATOM 862 N N . ASP A 1 104 ? -17.029 -2.136 14.543 1.00 97.94 104 ASP A N 1
ATOM 863 C CA . ASP A 1 104 ? -15.645 -2.568 14.324 1.00 97.94 104 ASP A CA 1
ATOM 864 C C . ASP A 1 104 ? -15.535 -3.526 13.134 1.00 97.94 104 ASP A C 1
ATOM 866 O O . ASP A 1 104 ? -14.680 -3.355 12.261 1.00 97.94 104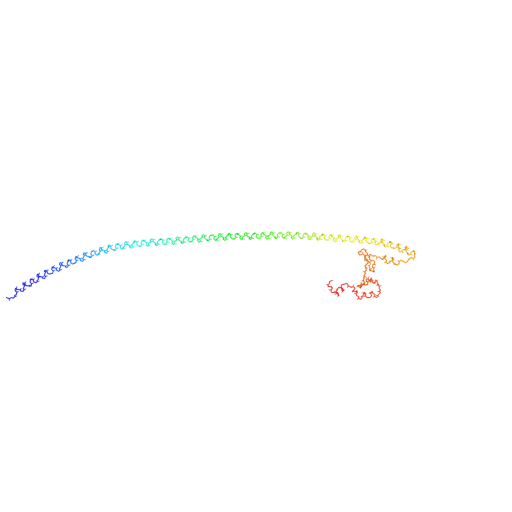 ASP A O 1
ATOM 870 N N . ASN A 1 105 ? -16.437 -4.507 13.042 1.00 98.00 105 ASN A N 1
ATOM 871 C CA . ASN A 1 105 ? -16.483 -5.430 11.909 1.00 98.00 105 ASN A CA 1
ATOM 872 C C . ASN A 1 105 ? -16.701 -4.685 10.586 1.00 98.00 105 ASN A C 1
ATOM 874 O O . ASN A 1 105 ? -16.025 -4.971 9.593 1.00 98.00 105 ASN A O 1
ATOM 878 N N . TYR A 1 106 ? -17.618 -3.715 10.573 1.00 98.06 106 TYR A N 1
ATOM 879 C CA . TYR A 1 106 ? -17.879 -2.879 9.406 1.00 98.06 106 TYR A CA 1
ATOM 880 C C . TYR A 1 106 ? -16.660 -2.036 9.022 1.00 98.06 106 TYR A C 1
ATOM 882 O O . TYR A 1 106 ? -16.284 -1.981 7.849 1.00 98.06 106 TYR A O 1
ATOM 890 N N . PHE A 1 107 ? -15.993 -1.430 10.005 1.00 98.25 107 PHE A N 1
ATOM 891 C CA . PHE A 1 107 ? -14.778 -0.654 9.786 1.00 98.25 107 PHE A CA 1
ATOM 892 C C . PHE A 1 107 ? -13.654 -1.511 9.188 1.00 98.25 107 PHE A C 1
ATOM 894 O O . PHE A 1 107 ? -13.033 -1.118 8.197 1.00 98.25 107 PHE A O 1
ATOM 901 N N . ILE A 1 108 ? -13.430 -2.714 9.725 1.00 97.88 108 ILE A N 1
ATOM 902 C CA . ILE A 1 108 ? -12.432 -3.656 9.201 1.00 97.88 108 ILE A CA 1
ATOM 903 C C . ILE A 1 108 ? -12.777 -4.068 7.764 1.00 97.88 108 ILE A C 1
ATOM 905 O O . ILE A 1 108 ? -11.888 -4.112 6.911 1.00 97.88 108 ILE A O 1
ATOM 909 N N . ALA A 1 109 ? -14.050 -4.354 7.473 1.00 97.88 109 ALA A N 1
ATOM 910 C CA . ALA A 1 109 ? -14.495 -4.703 6.126 1.00 97.88 109 ALA A CA 1
ATOM 911 C C . ALA A 1 109 ? -14.250 -3.556 5.132 1.00 97.88 109 ALA A C 1
ATOM 913 O O . ALA A 1 109 ? -13.690 -3.786 4.060 1.00 97.88 109 ALA A O 1
ATOM 914 N N . GLN A 1 110 ? -14.576 -2.316 5.512 1.00 97.88 110 GLN A N 1
ATOM 915 C CA . GLN A 1 110 ? -14.278 -1.142 4.692 1.00 97.88 110 GLN A CA 1
ATOM 916 C C . GLN A 1 110 ? -12.778 -0.960 4.449 1.00 97.88 110 GLN A C 1
ATOM 918 O O . GLN A 1 110 ? -12.375 -0.651 3.329 1.00 97.88 110 GLN A O 1
ATOM 923 N N . GLN A 1 111 ? -11.942 -1.138 5.475 1.00 97.38 111 GLN A N 1
ATOM 924 C CA . GLN A 1 111 ? -10.492 -1.006 5.324 1.00 97.38 111 GLN A CA 1
ATOM 925 C C . GLN A 1 111 ? -9.923 -2.063 4.378 1.00 97.38 111 GLN A C 1
ATOM 927 O O . GLN A 1 111 ? -9.120 -1.739 3.504 1.00 97.38 111 GLN A O 1
ATOM 932 N N . LYS A 1 112 ? -10.379 -3.315 4.494 1.00 97.69 112 LYS A N 1
ATOM 933 C CA . LYS A 1 112 ? -10.000 -4.385 3.562 1.00 97.69 112 LYS A CA 1
ATOM 934 C C . LYS A 1 112 ? -10.392 -4.055 2.126 1.00 97.69 112 LYS A C 1
ATOM 936 O O . LYS A 1 112 ? -9.582 -4.252 1.225 1.00 97.69 112 LYS A O 1
ATOM 941 N N . GLU A 1 113 ? -11.590 -3.520 1.917 1.00 97.88 113 GLU A N 1
ATOM 942 C CA . GLU A 1 113 ? -12.044 -3.150 0.578 1.00 97.88 113 GLU A CA 1
ATOM 943 C C . GLU A 1 113 ? -11.228 -1.993 -0.009 1.00 97.88 113 GLU A C 1
ATOM 945 O O . GLU A 1 113 ? -10.798 -2.072 -1.158 1.00 97.88 113 GLU A O 1
ATOM 950 N N . LYS A 1 114 ? -10.921 -0.961 0.787 1.00 97.88 114 LYS A N 1
ATOM 951 C CA . LYS A 1 114 ? -10.022 0.125 0.366 1.00 97.88 114 LYS A CA 1
ATOM 952 C C . LYS A 1 114 ? -8.646 -0.405 -0.028 1.00 97.88 114 LYS A C 1
ATOM 954 O O . LYS A 1 114 ? -8.154 -0.062 -1.099 1.00 97.88 114 LYS A O 1
ATOM 959 N N . MET A 1 115 ? -8.053 -1.275 0.792 1.00 97.25 115 MET A N 1
ATOM 960 C CA . MET A 1 115 ? -6.765 -1.898 0.473 1.00 97.25 115 MET A CA 1
ATOM 961 C C . MET A 1 115 ? -6.831 -2.676 -0.845 1.00 97.25 115 MET A C 1
ATOM 963 O O . MET A 1 115 ? -5.979 -2.481 -1.711 1.00 97.25 115 MET A O 1
ATOM 967 N N . ARG A 1 116 ? -7.884 -3.476 -1.053 1.00 97.88 116 ARG A N 1
ATOM 968 C CA . ARG A 1 116 ? -8.094 -4.228 -2.297 1.00 97.88 116 ARG A CA 1
ATOM 969 C C . ARG A 1 116 ? -8.192 -3.311 -3.518 1.00 97.88 116 ARG A C 1
ATOM 971 O O . ARG A 1 116 ? -7.549 -3.576 -4.530 1.00 97.88 116 ARG A O 1
ATOM 978 N N . GLN A 1 117 ? -8.936 -2.210 -3.413 1.00 97.81 117 GLN A N 1
ATOM 979 C CA . GLN A 1 117 ? -9.056 -1.224 -4.490 1.00 97.81 117 GLN A CA 1
ATOM 980 C C . GLN A 1 117 ? -7.714 -0.561 -4.809 1.00 97.81 117 GLN A C 1
ATOM 982 O O . GLN A 1 117 ? -7.355 -0.440 -5.980 1.00 97.81 117 GLN A O 1
ATOM 987 N N . THR A 1 118 ? -6.946 -0.176 -3.786 1.00 97.38 118 THR A N 1
ATOM 988 C CA . THR A 1 118 ? -5.608 0.398 -3.996 1.00 97.38 118 THR A CA 1
ATOM 989 C C . THR A 1 118 ? -4.655 -0.605 -4.638 1.00 97.38 118 THR A C 1
ATOM 991 O O . THR A 1 118 ? -3.935 -0.252 -5.567 1.00 97.38 118 THR A O 1
ATOM 994 N N . GLU A 1 119 ? -4.690 -1.872 -4.220 1.00 97.88 119 GLU A N 1
ATOM 995 C CA . GLU A 1 119 ? -3.876 -2.931 -4.815 1.00 97.88 119 GLU A CA 1
ATOM 996 C C . GLU A 1 119 ? -4.229 -3.138 -6.295 1.00 97.88 119 GLU A C 1
ATOM 998 O O . GLU A 1 119 ? -3.341 -3.247 -7.142 1.00 97.88 119 GLU A O 1
ATOM 1003 N N . GLU A 1 120 ? -5.520 -3.142 -6.632 1.00 98.06 120 GLU A N 1
ATOM 1004 C CA . GLU A 1 120 ? -5.985 -3.276 -8.011 1.00 98.06 120 GLU A CA 1
ATOM 1005 C C . GLU A 1 120 ? -5.554 -2.084 -8.881 1.00 98.06 120 GLU A C 1
ATOM 1007 O O . GLU A 1 120 ? -5.097 -2.273 -10.010 1.00 98.06 120 GLU A O 1
ATOM 1012 N N . GLN A 1 121 ? -5.639 -0.858 -8.357 1.00 97.81 121 GLN A N 1
ATOM 1013 C CA . GLN A 1 121 ? -5.150 0.343 -9.041 1.00 97.81 121 GLN A CA 1
ATOM 1014 C C . GLN A 1 121 ? -3.635 0.287 -9.271 1.00 97.81 121 GLN A C 1
ATOM 1016 O O . GLN A 1 121 ? -3.177 0.547 -10.385 1.00 97.81 121 GLN A O 1
ATOM 1021 N N . CYS A 1 122 ? -2.862 -0.120 -8.262 1.00 97.38 122 CYS A N 1
ATOM 1022 C CA . CYS A 1 122 ? -1.417 -0.300 -8.384 1.00 97.38 122 CYS A CA 1
ATOM 1023 C C . CYS A 1 122 ? -1.064 -1.336 -9.458 1.00 97.38 122 CYS A C 1
ATOM 1025 O O . CYS A 1 122 ? -0.200 -1.074 -10.295 1.00 97.38 122 CYS A O 1
ATOM 1027 N N . LYS A 1 123 ? -1.770 -2.475 -9.500 1.00 98.25 123 LYS A N 1
ATOM 1028 C CA . LYS A 1 123 ? -1.591 -3.491 -10.551 1.00 98.25 123 LYS A CA 1
ATOM 1029 C C . LYS A 1 123 ? -1.896 -2.929 -11.939 1.00 98.25 123 LYS A C 1
ATOM 1031 O O . LYS A 1 123 ? -1.102 -3.128 -12.853 1.00 98.25 123 LYS A O 1
ATOM 1036 N N . LYS A 1 124 ? -2.991 -2.176 -12.102 1.00 98.19 124 LYS A N 1
ATOM 1037 C CA . LYS A 1 124 ? -3.335 -1.520 -13.379 1.00 98.19 124 LYS A CA 1
ATOM 1038 C C . LYS A 1 124 ? -2.226 -0.571 -13.839 1.00 98.19 124 LYS A C 1
ATOM 1040 O O . LYS A 1 124 ? -1.767 -0.677 -14.977 1.00 98.19 124 LYS A O 1
ATOM 1045 N N . ILE A 1 125 ? -1.736 0.290 -12.948 1.00 98.06 125 ILE A N 1
ATOM 1046 C CA . ILE A 1 125 ? -0.633 1.215 -13.253 1.00 98.06 125 ILE A CA 1
ATOM 1047 C C . ILE A 1 125 ? 0.630 0.444 -13.642 1.00 98.06 125 ILE A C 1
ATOM 1049 O O . ILE A 1 125 ? 1.250 0.767 -14.653 1.00 98.06 125 ILE A O 1
ATOM 1053 N N . GLN A 1 126 ? 0.980 -0.605 -12.897 1.00 98.06 126 GLN A N 1
ATOM 1054 C CA . GLN A 1 126 ? 2.139 -1.439 -13.202 1.00 98.06 126 GLN A CA 1
ATOM 1055 C C . GLN A 1 126 ? 2.027 -2.074 -14.594 1.00 98.06 126 GLN A C 1
ATOM 1057 O O . GLN A 1 126 ? 2.976 -2.017 -15.373 1.00 98.06 126 GLN A O 1
ATOM 1062 N N . THR A 1 127 ? 0.866 -2.637 -14.943 1.00 98.25 127 THR A N 1
ATOM 1063 C CA . THR A 1 127 ? 0.653 -3.228 -16.274 1.00 98.25 127 THR A CA 1
ATOM 1064 C C . THR A 1 127 ? 0.778 -2.194 -17.392 1.00 98.25 127 THR A C 1
ATOM 1066 O O . THR A 1 127 ? 1.442 -2.464 -18.391 1.00 98.25 127 THR A O 1
ATOM 1069 N N . MET A 1 128 ? 0.233 -0.989 -17.197 1.00 98.31 128 MET A N 1
ATOM 1070 C CA . MET A 1 128 ? 0.351 0.114 -18.152 1.00 98.31 128 MET A CA 1
ATOM 1071 C C . MET A 1 128 ? 1.811 0.556 -18.327 1.00 98.31 128 MET A C 1
ATOM 1073 O O . MET A 1 128 ? 2.267 0.753 -19.450 1.00 98.31 128 MET A O 1
ATOM 1077 N N . GLN A 1 129 ? 2.574 0.667 -17.236 1.00 98.06 129 GLN A N 1
ATOM 1078 C CA . GLN A 1 129 ? 3.995 1.020 -17.295 1.00 98.06 129 GLN A CA 1
ATOM 1079 C C . GLN A 1 129 ? 4.815 -0.037 -18.041 1.00 98.06 129 GLN A C 1
ATOM 1081 O O . GLN A 1 129 ? 5.658 0.313 -18.863 1.00 98.06 129 GLN A O 1
ATOM 1086 N N . ILE A 1 130 ? 4.550 -1.325 -17.802 1.00 98.25 130 ILE A N 1
ATOM 1087 C CA . ILE A 1 130 ? 5.215 -2.421 -18.522 1.00 98.25 130 ILE A CA 1
ATOM 1088 C C . ILE A 1 130 ? 4.925 -2.331 -20.026 1.00 98.25 130 ILE A C 1
ATOM 1090 O O . ILE A 1 130 ? 5.850 -2.464 -20.828 1.00 98.25 130 ILE A O 1
ATOM 1094 N N . GLN A 1 131 ? 3.673 -2.066 -20.409 1.00 98.06 131 GLN A N 1
ATOM 1095 C CA . GLN A 1 131 ? 3.288 -1.877 -21.812 1.00 98.06 131 GLN A CA 1
ATOM 1096 C C . GLN A 1 131 ? 4.028 -0.690 -22.441 1.00 98.06 131 GLN A C 1
ATOM 1098 O O . GLN A 1 131 ? 4.698 -0.864 -23.456 1.00 98.06 131 GLN A O 1
ATOM 1103 N N . GLN A 1 132 ? 4.027 0.474 -21.786 1.00 97.94 132 GLN A N 1
ATOM 1104 C CA . GLN A 1 132 ? 4.750 1.662 -22.260 1.00 97.94 132 GLN A CA 1
ATOM 1105 C C . GLN A 1 132 ? 6.261 1.422 -22.388 1.00 97.94 132 GLN A C 1
ATOM 1107 O O . GLN A 1 132 ? 6.896 1.878 -23.339 1.00 97.94 132 GLN A O 1
ATOM 1112 N N . MET A 1 133 ? 6.866 0.694 -21.445 1.00 98.19 133 MET A N 1
ATOM 1113 C CA . MET A 1 133 ? 8.282 0.329 -21.519 1.00 98.19 133 MET A CA 1
ATOM 1114 C C . MET A 1 133 ? 8.573 -0.598 -22.701 1.00 98.19 133 MET A C 1
ATOM 1116 O O . MET A 1 133 ? 9.599 -0.433 -23.365 1.00 98.19 133 MET A O 1
ATOM 1120 N N . ALA A 1 134 ? 7.690 -1.563 -22.968 1.00 98.00 134 ALA A N 1
ATOM 1121 C CA . ALA A 1 134 ? 7.816 -2.455 -24.112 1.00 98.00 134 ALA A CA 1
ATOM 1122 C C . ALA A 1 134 ? 7.709 -1.679 -25.433 1.00 98.00 134 ALA A C 1
ATOM 1124 O O . ALA A 1 134 ? 8.591 -1.815 -26.279 1.00 98.00 134 ALA A O 1
ATOM 1125 N N . GLU A 1 135 ? 6.708 -0.807 -25.569 1.00 97.94 135 GLU A N 1
ATOM 1126 C CA . GLU A 1 135 ? 6.521 0.067 -26.735 1.00 97.94 135 GLU A CA 1
ATOM 1127 C C . GLU A 1 135 ? 7.723 0.988 -26.961 1.00 97.94 135 GLU A C 1
ATOM 1129 O O . GLU A 1 135 ? 8.279 1.058 -28.054 1.00 97.94 135 GLU A O 1
ATOM 1134 N N . LYS A 1 136 ? 8.215 1.648 -25.910 1.00 98.00 136 LYS A N 1
ATOM 1135 C CA . LYS A 1 136 ? 9.393 2.514 -26.030 1.00 98.00 136 LYS A CA 1
ATOM 1136 C C . LYS A 1 136 ? 10.635 1.734 -26.460 1.00 98.00 136 LYS A C 1
ATOM 1138 O O . LYS A 1 136 ? 11.467 2.245 -27.212 1.00 98.00 136 LYS A O 1
ATOM 1143 N N . LYS A 1 137 ? 10.781 0.492 -25.992 1.00 97.81 137 LYS A N 1
ATOM 1144 C CA . LYS A 1 137 ? 11.895 -0.375 -26.381 1.00 97.81 137 LYS A CA 1
ATOM 1145 C C . LYS A 1 137 ? 11.803 -0.779 -27.850 1.00 97.81 137 LYS A C 1
ATOM 1147 O O . LYS A 1 137 ? 12.827 -0.730 -28.529 1.00 97.81 137 LYS A O 1
ATOM 1152 N N . THR A 1 138 ? 10.621 -1.152 -28.342 1.00 97.56 138 THR A N 1
ATOM 1153 C CA . THR A 1 138 ? 10.435 -1.502 -29.759 1.00 97.56 138 THR A CA 1
ATOM 1154 C C . THR A 1 138 ? 10.663 -0.290 -30.657 1.00 97.56 138 THR A C 1
ATOM 1156 O O . THR A 1 138 ? 11.394 -0.407 -31.639 1.00 97.56 138 THR A O 1
ATOM 1159 N N . MET A 1 139 ? 10.155 0.887 -30.277 1.00 97.38 139 MET A N 1
ATOM 1160 C CA . MET A 1 139 ? 10.416 2.143 -30.989 1.00 97.38 139 MET A CA 1
ATOM 1161 C C . MET A 1 139 ? 11.910 2.469 -31.044 1.00 97.38 139 MET A C 1
ATOM 1163 O O . MET A 1 139 ? 12.449 2.666 -32.126 1.00 97.38 139 MET A O 1
ATOM 1167 N N . SER A 1 140 ? 12.617 2.426 -29.911 1.00 97.25 140 SER A N 1
ATOM 1168 C CA . SER A 1 140 ? 14.059 2.711 -29.880 1.00 97.25 140 SER A CA 1
ATOM 1169 C C . SER A 1 140 ? 14.880 1.714 -30.707 1.00 97.25 140 SER A C 1
ATOM 1171 O O . SER A 1 140 ? 15.887 2.079 -31.313 1.00 97.25 140 SER A O 1
ATOM 1173 N N . GLN A 1 141 ? 14.474 0.442 -30.752 1.00 96.38 141 GLN A N 1
ATOM 1174 C CA . GLN A 1 141 ? 15.114 -0.549 -31.619 1.00 96.38 141 GLN A CA 1
ATOM 1175 C C . GLN A 1 141 ? 14.867 -0.252 -33.102 1.00 96.38 141 GLN A C 1
ATOM 1177 O O . GLN A 1 141 ? 15.802 -0.354 -33.895 1.00 96.38 141 GLN A O 1
ATOM 1182 N N . ALA A 1 142 ? 13.645 0.145 -33.465 1.00 96.81 142 ALA A N 1
ATOM 1183 C CA . ALA A 1 142 ? 13.309 0.545 -34.826 1.00 96.81 142 ALA A CA 1
ATOM 1184 C C . ALA A 1 142 ? 14.083 1.802 -35.256 1.00 96.81 142 ALA A C 1
ATOM 1186 O O . ALA A 1 142 ? 14.664 1.808 -36.338 1.00 96.81 142 ALA A O 1
ATOM 1187 N N . GLU A 1 143 ? 14.175 2.816 -34.391 1.00 97.06 143 GLU A N 1
ATOM 1188 C CA . GLU A 1 143 ? 14.958 4.038 -34.620 1.00 97.06 143 GLU A CA 1
ATOM 1189 C C . GLU A 1 143 ? 16.437 3.728 -34.853 1.00 97.06 143 GLU A C 1
ATOM 1191 O O . GLU A 1 143 ? 17.006 4.169 -35.846 1.00 97.06 143 GLU A O 1
ATOM 1196 N N . LYS A 1 144 ? 17.052 2.893 -34.004 1.00 96.75 144 LYS A N 1
ATOM 1197 C CA . LYS A 1 144 ? 18.444 2.451 -34.197 1.00 96.75 144 LYS A CA 1
ATOM 1198 C C . LYS A 1 144 ? 18.627 1.690 -35.506 1.00 96.75 144 LYS A C 1
ATOM 1200 O O . LYS A 1 144 ? 19.634 1.861 -36.187 1.00 96.75 144 LYS A O 1
ATOM 1205 N N . GLY A 1 145 ? 17.664 0.839 -35.862 1.00 96.44 145 GLY A N 1
ATOM 1206 C CA . GLY A 1 145 ? 17.667 0.132 -37.140 1.00 96.44 145 GLY A CA 1
ATOM 1207 C C . GLY A 1 145 ? 17.620 1.095 -38.328 1.00 96.44 145 GLY A C 1
ATOM 1208 O O . GLY A 1 145 ? 18.401 0.944 -39.267 1.00 96.44 145 GLY A O 1
ATOM 1209 N N . ALA A 1 146 ? 16.756 2.110 -38.259 1.00 96.31 146 ALA A N 1
ATOM 1210 C CA . ALA A 1 146 ? 16.635 3.153 -39.271 1.00 96.31 146 ALA A CA 1
ATOM 1211 C C . ALA A 1 146 ? 17.903 4.016 -39.363 1.00 96.31 146 ALA A C 1
ATOM 1213 O O . ALA A 1 146 ? 18.373 4.282 -40.466 1.00 96.31 146 ALA A O 1
ATOM 1214 N N . GLU A 1 147 ? 18.505 4.383 -38.231 1.00 96.06 147 GLU A N 1
ATOM 1215 C CA . GLU A 1 147 ? 19.765 5.128 -38.180 1.00 96.06 147 GLU A CA 1
ATOM 1216 C C . GLU A 1 147 ? 20.906 4.337 -38.832 1.00 96.06 147 GLU A C 1
ATOM 1218 O O . GLU A 1 147 ? 21.615 4.864 -39.684 1.00 96.06 147 GLU A O 1
ATOM 1223 N N . ILE A 1 148 ? 21.045 3.044 -38.517 1.00 94.00 148 ILE A N 1
ATOM 1224 C CA . ILE A 1 148 ? 22.046 2.168 -39.148 1.00 94.00 148 ILE A CA 1
ATOM 1225 C C . ILE A 1 148 ? 21.789 2.019 -40.655 1.00 94.00 148 ILE A C 1
ATOM 1227 O O . ILE A 1 148 ? 22.729 1.959 -41.448 1.00 94.00 148 ILE A O 1
ATOM 1231 N N . ALA A 1 149 ? 20.527 1.920 -41.077 1.00 95.38 149 ALA A N 1
ATOM 1232 C CA . ALA A 1 149 ? 20.192 1.840 -42.495 1.00 95.38 149 ALA A CA 1
ATOM 1233 C C . ALA A 1 149 ? 20.547 3.144 -43.228 1.00 95.38 149 ALA A C 1
ATOM 1235 O O . ALA A 1 149 ? 21.146 3.097 -44.303 1.00 95.38 149 ALA A O 1
ATOM 1236 N N . TYR A 1 150 ? 20.238 4.291 -42.622 1.00 94.56 150 TYR A N 1
ATOM 1237 C CA . TYR A 1 150 ? 20.564 5.610 -43.152 1.00 94.56 150 TYR A CA 1
ATOM 1238 C C . TYR A 1 150 ? 22.078 5.828 -43.250 1.00 94.56 150 TYR A C 1
ATOM 1240 O O . TYR A 1 150 ? 22.568 6.230 -44.304 1.00 94.56 150 TYR A O 1
ATOM 1248 N N . THR A 1 151 ? 22.842 5.495 -42.203 1.00 90.56 151 THR A N 1
ATOM 1249 C CA . THR A 1 151 ? 24.308 5.618 -42.236 1.00 90.56 151 THR A CA 1
ATOM 1250 C C . THR A 1 151 ? 24.912 4.751 -43.330 1.00 90.56 151 THR A C 1
ATOM 1252 O O . THR A 1 151 ? 25.728 5.249 -44.095 1.00 90.56 151 THR A O 1
ATOM 1255 N N . LYS A 1 152 ? 24.453 3.505 -43.506 1.00 90.81 152 LYS A N 1
ATOM 1256 C CA . LYS A 1 152 ? 24.902 2.639 -44.611 1.00 90.81 152 LYS A CA 1
ATOM 1257 C C . LYS A 1 152 ? 24.611 3.224 -45.993 1.00 90.81 152 LYS A C 1
ATOM 1259 O O . LYS A 1 152 ? 25.459 3.133 -46.876 1.00 90.81 152 LYS A O 1
ATOM 1264 N N . GLN A 1 153 ? 23.427 3.805 -46.197 1.00 91.88 153 GLN A N 1
ATOM 1265 C CA . GLN A 1 153 ? 23.091 4.460 -47.466 1.00 91.88 153 GLN A CA 1
ATOM 1266 C C . GLN A 1 153 ? 23.994 5.668 -47.724 1.00 91.88 153 GLN A C 1
ATOM 1268 O O . GLN A 1 153 ? 24.515 5.815 -48.827 1.00 91.88 153 GLN A O 1
ATOM 1273 N N . ASN A 1 154 ? 24.230 6.484 -46.696 1.00 90.62 154 ASN A N 1
ATOM 1274 C CA . ASN A 1 154 ? 25.122 7.634 -46.782 1.00 90.62 154 ASN A CA 1
ATOM 1275 C C . ASN A 1 154 ? 26.575 7.213 -47.053 1.00 90.62 154 ASN A C 1
ATOM 1277 O O . ASN A 1 154 ? 27.242 7.801 -47.894 1.00 90.62 154 ASN A O 1
ATOM 1281 N N . GLU A 1 155 ? 27.059 6.155 -46.399 1.00 88.94 155 GLU A N 1
ATOM 1282 C CA . GLU A 1 155 ? 28.383 5.583 -46.662 1.00 88.94 155 GLU A CA 1
ATOM 1283 C C . GLU A 1 155 ? 28.512 5.085 -48.107 1.00 88.94 155 GLU A C 1
ATOM 1285 O O . GLU A 1 155 ? 29.523 5.345 -48.753 1.00 88.94 155 GLU A O 1
ATOM 1290 N N . ALA A 1 156 ? 27.485 4.416 -48.641 1.00 89.00 156 ALA A N 1
ATOM 1291 C CA . ALA A 1 156 ? 27.479 3.960 -50.030 1.00 89.00 156 ALA A CA 1
ATOM 1292 C C . ALA A 1 156 ? 27.461 5.123 -51.036 1.00 89.00 156 ALA A C 1
ATOM 1294 O O . ALA A 1 156 ? 28.055 5.008 -52.108 1.00 89.00 156 ALA A O 1
ATOM 1295 N N . LEU A 1 157 ? 26.788 6.230 -50.705 1.00 90.31 157 LEU A N 1
ATOM 1296 C CA . LEU A 1 157 ? 26.812 7.449 -51.513 1.00 90.31 157 LEU A CA 1
ATOM 1297 C C . LEU A 1 157 ? 28.210 8.081 -51.508 1.00 90.31 157 LEU A C 1
ATOM 1299 O O . LEU A 1 157 ? 28.748 8.338 -52.579 1.00 90.31 157 LEU A O 1
ATOM 1303 N N . MET A 1 158 ? 28.825 8.223 -50.331 1.00 87.25 158 MET A N 1
ATOM 1304 C CA . MET A 1 158 ? 30.175 8.783 -50.172 1.00 87.25 158 MET A CA 1
ATOM 1305 C C . MET A 1 158 ? 31.232 8.014 -50.969 1.00 87.25 158 MET A C 1
ATOM 1307 O O . MET A 1 158 ? 32.103 8.625 -51.574 1.00 87.25 158 MET A O 1
ATOM 1311 N N . VAL A 1 159 ? 31.142 6.679 -51.025 1.00 87.38 159 VAL A N 1
ATOM 1312 C CA . VAL A 1 159 ? 32.058 5.867 -51.849 1.00 87.38 159 VAL A CA 1
ATOM 1313 C C . VAL A 1 159 ? 31.921 6.213 -53.333 1.00 87.38 159 VAL A C 1
ATOM 1315 O O . VAL A 1 159 ? 32.925 6.418 -54.005 1.00 87.38 159 VAL A O 1
ATOM 1318 N N . LYS A 1 160 ? 30.688 6.335 -53.841 1.00 89.94 160 LYS A N 1
ATOM 1319 C CA . LYS A 1 160 ? 30.455 6.713 -55.244 1.00 89.94 160 LYS A CA 1
ATOM 1320 C C . LYS A 1 160 ? 30.931 8.134 -55.541 1.00 89.94 160 LYS A C 1
ATOM 1322 O O . LYS A 1 160 ? 31.470 8.381 -56.614 1.00 89.94 160 LYS A O 1
ATOM 1327 N N . GLU A 1 161 ? 30.713 9.066 -54.617 1.00 90.44 161 GLU A N 1
ATOM 1328 C CA . GLU A 1 161 ? 31.191 10.445 -54.749 1.00 90.44 161 GLU A CA 1
ATOM 1329 C C . GLU A 1 161 ? 32.722 10.509 -54.772 1.00 90.44 161 GLU A C 1
ATOM 1331 O O . GLU A 1 161 ? 33.290 11.222 -55.600 1.00 90.44 161 GLU A O 1
ATOM 1336 N N . GLU A 1 162 ? 33.390 9.723 -53.925 1.00 89.25 162 GLU A N 1
ATOM 1337 C CA . GLU A 1 162 ? 34.848 9.592 -53.925 1.00 89.25 162 GLU A CA 1
ATOM 1338 C C . GLU A 1 162 ? 35.354 9.007 -55.250 1.00 89.25 162 GLU A C 1
ATOM 1340 O O . GLU A 1 162 ? 36.298 9.550 -55.818 1.00 89.25 162 GLU A O 1
ATOM 1345 N N . ASP A 1 163 ? 34.714 7.966 -55.793 1.00 89.56 163 ASP A N 1
ATOM 1346 C CA . ASP A 1 163 ? 35.097 7.391 -57.092 1.00 89.56 163 ASP A CA 1
ATOM 1347 C C . ASP A 1 163 ? 35.048 8.451 -58.208 1.00 89.56 163 ASP A C 1
ATOM 1349 O O . ASP A 1 163 ? 36.019 8.625 -58.952 1.00 89.56 163 ASP A O 1
ATOM 1353 N N . VAL A 1 164 ? 33.961 9.231 -58.270 1.00 94.06 164 VAL A N 1
ATOM 1354 C CA . VAL A 1 164 ? 33.799 10.334 -59.236 1.00 94.06 164 VAL A CA 1
ATOM 1355 C C . VAL A 1 164 ? 34.859 11.420 -59.026 1.00 94.06 164 VAL A C 1
ATOM 1357 O O . VAL A 1 164 ? 35.458 11.906 -59.990 1.00 94.06 164 VAL A O 1
ATOM 1360 N N . PHE A 1 165 ? 35.126 11.799 -57.774 1.00 92.44 165 PHE A N 1
ATOM 1361 C CA . PHE A 1 165 ? 36.164 12.775 -57.447 1.00 92.44 165 PHE A CA 1
ATOM 1362 C C . PHE A 1 165 ? 37.550 12.298 -57.895 1.00 92.44 165 PHE A C 1
ATOM 1364 O O . PHE A 1 165 ? 38.305 13.071 -58.487 1.00 92.44 165 PHE A O 1
ATOM 1371 N N . GLN A 1 166 ? 37.877 11.026 -57.665 1.00 91.50 166 GLN A N 1
ATOM 1372 C CA . GLN A 1 166 ? 39.159 10.435 -58.037 1.00 91.50 166 GLN A CA 1
ATOM 1373 C C . GLN A 1 166 ? 39.343 10.363 -59.558 1.00 91.50 166 GLN A C 1
ATOM 1375 O O . GLN A 1 166 ? 40.438 10.641 -60.054 1.00 91.50 166 GLN A O 1
ATOM 1380 N N . GLU A 1 167 ? 38.297 10.025 -60.316 1.00 95.00 167 GLU A N 1
ATOM 1381 C CA . GLU A 1 167 ? 38.327 10.068 -61.784 1.00 95.00 167 GLU A CA 1
ATOM 1382 C C . GLU A 1 167 ? 38.606 11.481 -62.304 1.00 95.00 167 GLU A C 1
ATOM 1384 O O . GLU A 1 167 ? 39.517 11.679 -63.112 1.00 95.00 167 GLU A O 1
ATOM 1389 N N . TYR A 1 168 ? 37.885 12.477 -61.789 1.00 95.81 168 TYR A N 1
ATOM 1390 C CA . TYR A 1 168 ? 38.088 13.872 -62.171 1.00 95.81 168 TYR A CA 1
ATOM 1391 C C . TYR A 1 168 ? 39.482 14.385 -61.779 1.00 95.81 168 TYR A C 1
ATOM 1393 O O . TYR A 1 168 ? 40.182 15.004 -62.584 1.00 95.81 168 TYR A O 1
ATOM 1401 N N . ALA A 1 169 ? 39.937 14.084 -60.561 1.00 94.19 169 ALA A N 1
ATOM 1402 C CA . ALA A 1 169 ? 41.251 14.493 -60.079 1.00 94.19 169 ALA A CA 1
ATOM 1403 C C . ALA A 1 169 ? 42.384 13.926 -60.947 1.00 94.19 169 ALA A C 1
ATOM 1405 O O . ALA A 1 169 ? 43.347 14.644 -61.228 1.00 94.19 169 ALA A O 1
ATOM 1406 N N . LYS A 1 170 ? 42.263 12.677 -61.424 1.00 95.12 170 LYS A N 1
ATOM 1407 C CA . LYS A 1 170 ? 43.217 12.082 -62.375 1.00 95.12 170 LYS A CA 1
ATOM 1408 C C . LYS A 1 170 ? 43.289 12.886 -63.672 1.00 95.12 170 LYS A C 1
ATOM 1410 O O . LYS A 1 170 ? 44.388 13.268 -64.061 1.00 95.12 170 LYS A O 1
ATOM 1415 N N . GLN A 1 171 ? 42.148 13.226 -64.275 1.00 95.81 171 GLN A N 1
ATOM 1416 C CA . GLN A 1 171 ? 42.102 14.025 -65.509 1.00 95.81 171 GLN A CA 1
ATOM 1417 C C . GLN A 1 171 ? 42.764 15.403 -65.331 1.00 95.81 171 GLN A C 1
ATOM 1419 O O . GLN A 1 171 ? 43.549 15.851 -66.171 1.00 95.81 171 GLN A O 1
ATOM 1424 N N . VAL A 1 172 ? 42.500 16.075 -64.206 1.00 95.12 172 VAL A N 1
ATOM 1425 C CA . VAL A 1 172 ? 43.119 17.373 -63.896 1.00 95.12 172 VAL A CA 1
ATOM 1426 C C . VAL A 1 172 ? 44.628 17.224 -63.683 1.00 95.12 172 VAL A C 1
ATOM 1428 O O . VAL A 1 172 ? 45.406 18.002 -64.231 1.00 95.12 172 VAL A O 1
ATOM 1431 N N . ILE A 1 173 ? 45.073 16.207 -62.941 1.00 94.25 173 ILE A N 1
ATOM 1432 C CA . ILE A 1 173 ? 46.502 15.938 -62.730 1.00 94.25 173 ILE A CA 1
ATOM 1433 C C . ILE A 1 173 ? 47.206 15.641 -64.059 1.00 94.25 173 ILE A C 1
ATOM 1435 O O . ILE A 1 173 ? 48.299 16.160 -64.289 1.00 94.25 173 ILE A O 1
ATOM 1439 N N . GLU A 1 174 ? 46.599 14.841 -64.933 1.00 95.19 174 GLU A N 1
ATOM 1440 C CA . GLU A 1 174 ? 47.131 14.520 -66.260 1.00 95.19 174 GLU A CA 1
ATOM 1441 C C . GLU A 1 174 ? 47.244 15.766 -67.136 1.00 95.19 174 GLU A C 1
ATOM 1443 O O . GLU A 1 174 ? 48.309 16.013 -67.696 1.00 95.19 174 GLU A O 1
ATOM 1448 N N . SER A 1 175 ? 46.209 16.608 -67.193 1.00 95.25 175 SER A N 1
ATOM 1449 C CA . SER A 1 175 ? 46.253 17.850 -67.979 1.00 95.25 175 SER A CA 1
ATOM 1450 C C . SER A 1 175 ? 47.347 18.816 -67.500 1.00 95.25 175 SER A C 1
ATOM 1452 O O . SER A 1 175 ? 48.100 19.340 -68.321 1.00 95.25 175 SER A O 1
ATOM 1454 N N . VAL A 1 176 ? 47.513 18.989 -66.183 1.00 93.81 176 VAL A N 1
ATOM 1455 C CA . VAL A 1 176 ? 48.575 19.823 -65.585 1.00 93.81 176 VAL A CA 1
ATOM 1456 C C . VAL A 1 176 ? 49.963 19.232 -65.840 1.00 93.81 176 VAL A C 1
ATOM 1458 O O . VAL A 1 176 ? 50.905 19.971 -66.130 1.00 93.81 176 VAL A O 1
ATOM 1461 N N . THR A 1 177 ? 50.089 17.904 -65.771 1.00 92.56 177 THR A N 1
ATOM 1462 C CA . THR A 1 177 ? 51.348 17.201 -66.062 1.00 92.56 177 THR A CA 1
ATOM 1463 C C . THR A 1 177 ? 51.727 17.357 -67.535 1.00 92.56 177 THR A C 1
ATOM 1465 O O . THR A 1 177 ? 52.874 17.677 -67.841 1.00 92.56 177 THR A O 1
ATOM 1468 N N . ASN A 1 178 ? 50.759 17.213 -68.444 1.00 93.81 178 ASN A N 1
ATOM 1469 C CA . ASN A 1 178 ? 50.948 17.405 -69.884 1.00 93.81 178 ASN A CA 1
ATOM 1470 C C . ASN A 1 178 ? 51.298 18.861 -70.231 1.00 93.81 178 ASN A C 1
ATOM 1472 O O . ASN A 1 178 ? 52.060 19.102 -71.162 1.00 93.81 178 ASN A O 1
ATOM 1476 N N . ALA A 1 179 ? 50.806 19.828 -69.453 1.00 93.75 179 ALA A N 1
ATOM 1477 C CA . ALA A 1 179 ? 51.172 21.240 -69.562 1.00 93.75 179 ALA A CA 1
ATOM 1478 C C . ALA A 1 179 ? 52.566 21.577 -68.979 1.00 93.75 179 ALA A C 1
ATOM 1480 O O . ALA A 1 179 ? 52.942 22.747 -68.938 1.00 93.75 179 ALA A O 1
ATOM 1481 N N . GLY A 1 180 ? 53.331 20.589 -68.494 1.00 91.19 180 GLY A N 1
ATOM 1482 C CA . GLY A 1 180 ? 54.677 20.780 -67.938 1.00 91.19 180 GLY A CA 1
ATOM 1483 C C . GLY A 1 180 ? 54.717 21.417 -66.542 1.00 91.19 180 GLY A C 1
ATOM 1484 O O . GLY A 1 180 ? 55.788 21.784 -66.059 1.00 91.19 180 GLY A O 1
ATOM 1485 N N . CYS A 1 181 ? 53.568 21.556 -65.877 1.00 92.12 181 CYS A N 1
ATOM 1486 C CA . CYS A 1 181 ? 53.464 22.120 -64.533 1.00 92.12 181 CYS A CA 1
ATOM 1487 C C . CYS A 1 181 ? 53.661 21.034 -63.461 1.00 92.12 181 CYS A C 1
ATOM 1489 O O . CYS A 1 181 ? 53.349 19.866 -63.676 1.00 92.12 181 CYS A O 1
ATOM 1491 N N . ASN A 1 182 ? 54.146 21.406 -62.269 1.00 92.50 182 ASN A N 1
ATOM 1492 C CA . ASN A 1 182 ? 54.358 20.453 -61.173 1.00 92.50 182 ASN A CA 1
ATOM 1493 C C . ASN A 1 182 ? 53.018 20.003 -60.536 1.00 92.50 182 ASN A C 1
ATOM 1495 O O . ASN A 1 182 ? 52.369 20.815 -59.872 1.00 92.50 182 ASN A O 1
ATOM 1499 N N . PRO A 1 183 ? 52.622 18.715 -60.623 1.00 92.00 183 PRO A N 1
ATOM 1500 C CA . PRO A 1 183 ? 51.337 18.236 -60.106 1.00 92.00 183 PRO A CA 1
ATOM 1501 C C . PRO A 1 183 ? 51.356 17.881 -58.606 1.00 92.00 183 PRO A C 1
ATOM 1503 O O . PRO A 1 183 ? 50.371 17.352 -58.092 1.00 92.00 183 PRO A O 1
ATOM 1506 N N . TYR A 1 184 ? 52.460 18.107 -57.883 1.00 89.94 184 TYR A N 1
ATOM 1507 C CA . TYR A 1 184 ? 52.648 17.614 -56.510 1.00 89.94 184 TYR A CA 1
ATOM 1508 C C . TYR A 1 184 ? 51.540 18.041 -55.532 1.00 89.94 184 TYR A C 1
ATOM 1510 O O . TYR A 1 184 ? 51.034 17.210 -54.778 1.00 89.94 184 TYR A O 1
ATOM 1518 N N . ALA A 1 185 ? 51.126 19.311 -55.562 1.00 90.38 185 ALA A N 1
ATOM 1519 C CA . ALA A 1 185 ? 50.068 19.810 -54.680 1.00 90.38 185 ALA A CA 1
ATOM 1520 C C . ALA A 1 185 ? 48.716 19.130 -54.959 1.00 90.38 185 ALA A C 1
ATOM 1522 O O . ALA A 1 185 ? 48.013 18.753 -54.024 1.00 90.38 185 ALA A O 1
ATOM 1523 N N . LEU A 1 186 ? 48.397 18.899 -56.236 1.00 90.88 186 LEU A N 1
ATOM 1524 C CA . LEU A 1 186 ? 47.168 18.224 -56.653 1.00 90.88 186 LEU A CA 1
ATOM 1525 C C . LEU A 1 186 ? 47.183 16.746 -56.265 1.00 90.88 186 LEU A C 1
ATOM 1527 O O . LEU A 1 186 ? 46.214 16.258 -55.697 1.00 90.88 186 LEU A O 1
ATOM 1531 N N . LYS A 1 187 ? 48.310 16.050 -56.457 1.00 89.50 187 LYS A N 1
ATOM 1532 C CA . LYS A 1 187 ? 48.490 14.662 -55.995 1.00 89.50 187 LYS A CA 1
ATOM 1533 C C . LYS A 1 187 ? 48.363 14.530 -54.477 1.00 89.50 187 LYS A C 1
ATOM 1535 O O . LYS A 1 187 ? 47.893 13.510 -53.984 1.00 89.50 187 LYS A O 1
ATOM 1540 N N . LYS A 1 188 ? 48.792 15.550 -53.728 1.00 86.94 188 LYS A N 1
ATOM 1541 C CA . LYS A 1 188 ? 48.641 15.593 -52.270 1.00 86.94 188 LYS A CA 1
ATOM 1542 C C . LYS A 1 188 ? 47.183 15.813 -51.850 1.00 86.94 188 LYS A C 1
ATOM 1544 O O . LYS A 1 188 ? 46.767 15.223 -50.861 1.00 86.94 188 LYS A O 1
ATOM 1549 N N . ALA A 1 189 ? 46.433 16.637 -52.579 1.00 86.75 189 ALA A N 1
ATOM 1550 C CA . ALA A 1 189 ? 45.020 16.901 -52.303 1.00 86.75 189 ALA A CA 1
ATOM 1551 C C . ALA A 1 189 ? 44.100 15.747 -52.740 1.00 86.75 189 ALA A C 1
ATOM 1553 O O . ALA A 1 189 ? 43.155 15.429 -52.033 1.00 86.75 189 ALA A O 1
ATOM 1554 N N . ALA A 1 190 ? 44.410 15.084 -53.856 1.00 89.12 190 ALA A N 1
ATOM 1555 C CA . ALA A 1 190 ? 43.643 13.968 -54.416 1.00 89.12 190 ALA A CA 1
ATOM 1556 C C . ALA A 1 190 ? 43.909 12.619 -53.721 1.00 89.12 190 ALA A C 1
ATOM 1558 O O . ALA A 1 190 ? 43.641 11.558 -54.280 1.00 89.12 190 ALA A O 1
ATOM 1559 N N . GLN A 1 191 ? 44.496 12.625 -52.524 1.00 86.06 191 GLN A N 1
ATOM 1560 C CA . GLN A 1 191 ? 44.743 11.386 -51.800 1.00 86.06 191 GLN A CA 1
ATOM 1561 C C . GLN A 1 191 ? 43.427 10.690 -51.447 1.00 86.06 191 GLN A C 1
ATOM 1563 O O . GLN A 1 191 ? 42.527 11.324 -50.911 1.00 86.06 191 GLN A O 1
ATOM 1568 N N . ILE A 1 192 ? 43.368 9.382 -51.716 1.00 84.50 192 ILE A N 1
ATOM 1569 C CA . ILE A 1 192 ? 42.171 8.558 -51.519 1.00 84.50 192 ILE A CA 1
ATOM 1570 C C . ILE A 1 192 ? 41.685 8.644 -50.074 1.00 84.50 192 ILE A C 1
ATOM 1572 O O . ILE A 1 192 ? 42.474 8.461 -49.137 1.00 84.50 192 ILE A O 1
ATOM 1576 N N . GLY A 1 193 ? 40.375 8.830 -49.930 1.00 82.31 193 GLY A N 1
ATOM 1577 C CA . GLY A 1 193 ? 39.647 8.702 -48.680 1.00 82.31 193 GLY A CA 1
ATOM 1578 C C . GLY A 1 193 ? 39.342 10.037 -48.008 1.00 82.31 193 GLY A C 1
ATOM 1579 O O . GLY A 1 193 ? 40.194 10.922 -47.868 1.00 82.31 193 GLY A O 1
ATOM 1580 N N . THR A 1 194 ? 38.107 10.155 -47.526 1.00 74.94 194 THR A N 1
ATOM 1581 C CA . THR A 1 194 ? 37.571 11.380 -46.933 1.00 74.94 194 THR A CA 1
ATOM 1582 C C . THR A 1 194 ? 38.416 11.810 -45.728 1.00 74.94 194 THR A C 1
ATOM 1584 O O . THR A 1 194 ? 38.705 11.005 -44.843 1.00 74.94 194 THR A O 1
ATOM 1587 N N . GLY A 1 195 ? 38.830 13.080 -45.686 1.00 76.31 195 GLY A N 1
ATOM 1588 C CA . GLY A 1 195 ? 39.641 13.653 -44.599 1.00 76.31 195 GLY A CA 1
ATOM 1589 C C . GLY A 1 195 ? 41.142 13.788 -44.889 1.00 76.31 195 GLY A C 1
ATOM 1590 O O . GLY A 1 195 ? 41.831 14.473 -44.133 1.00 76.31 195 GLY A O 1
ATOM 1591 N N . GLY A 1 196 ? 41.658 13.200 -45.979 1.00 76.50 196 GLY A N 1
ATOM 1592 C CA . GLY A 1 196 ? 42.997 13.508 -46.514 1.00 76.50 196 GLY A CA 1
ATOM 1593 C C . GLY A 1 196 ? 44.172 13.206 -45.572 1.00 76.50 196 GLY A C 1
ATOM 1594 O O . GLY A 1 196 ? 45.251 13.788 -45.708 1.00 76.50 196 GLY A O 1
ATOM 1595 N N . GLY A 1 197 ? 43.968 12.336 -44.578 1.00 83.88 197 GLY A N 1
ATOM 1596 C CA . GLY A 1 197 ? 44.996 11.975 -43.612 1.00 83.88 197 GLY A CA 1
ATOM 1597 C C . GLY A 1 197 ? 46.064 11.021 -44.164 1.00 83.88 197 GLY A C 1
ATOM 1598 O O . GLY A 1 197 ? 46.012 10.579 -45.303 1.00 83.88 197 GLY A O 1
ATOM 1599 N N . ARG A 1 198 ? 47.043 10.657 -43.327 1.00 82.69 198 ARG A N 1
ATOM 1600 C CA . ARG A 1 198 ? 48.091 9.661 -43.619 1.00 82.69 198 ARG A CA 1
ATOM 1601 C C . ARG A 1 198 ? 47.770 8.264 -43.084 1.00 82.69 198 ARG A C 1
ATOM 1603 O O . ARG A 1 198 ? 48.552 7.347 -43.315 1.00 82.69 198 ARG A O 1
ATOM 1610 N N . GLY A 1 199 ? 46.655 8.095 -42.373 1.00 81.25 199 GLY A N 1
ATOM 1611 C CA . GLY A 1 199 ? 46.234 6.803 -41.836 1.00 81.25 199 GLY A CA 1
ATOM 1612 C C . GLY A 1 199 ? 45.791 5.799 -42.910 1.00 81.25 199 GLY A C 1
ATOM 1613 O O . GLY A 1 199 ? 45.726 6.148 -44.095 1.00 81.25 199 GLY A O 1
ATOM 1614 N N . PRO A 1 200 ? 45.489 4.550 -42.510 1.00 83.31 200 PRO A N 1
ATOM 1615 C CA . PRO A 1 200 ? 44.904 3.559 -43.404 1.00 83.31 200 PRO A CA 1
ATOM 1616 C C . PRO A 1 200 ? 43.488 3.987 -43.806 1.00 83.31 200 PRO A C 1
ATOM 1618 O O . PRO A 1 200 ? 42.760 4.563 -43.000 1.00 83.31 200 PRO A O 1
ATOM 1621 N N . VAL A 1 201 ? 43.098 3.708 -45.047 1.00 83.50 201 VAL A N 1
ATOM 1622 C CA . VAL A 1 201 ? 41.737 3.974 -45.530 1.00 83.50 201 VAL A CA 1
ATOM 1623 C C . VAL A 1 201 ? 40.801 2.930 -44.931 1.00 83.50 201 VAL A C 1
ATOM 1625 O O . VAL A 1 201 ? 41.009 1.731 -45.126 1.00 83.50 201 VAL A O 1
ATOM 1628 N N . TYR A 1 202 ? 39.781 3.367 -44.195 1.00 81.56 202 TYR A N 1
ATOM 1629 C CA . TYR A 1 202 ? 38.787 2.457 -43.638 1.00 81.56 202 TYR A CA 1
ATOM 1630 C C . TYR A 1 202 ? 37.666 2.198 -44.635 1.00 81.56 202 TYR A C 1
ATOM 1632 O O . TYR A 1 202 ? 36.992 3.115 -45.090 1.00 81.56 202 TYR A O 1
ATOM 1640 N N . SER A 1 203 ? 37.428 0.920 -44.930 1.00 72.56 203 SER A N 1
ATOM 1641 C CA . SER A 1 203 ? 36.331 0.501 -45.808 1.00 72.56 203 SER A CA 1
ATOM 1642 C C . SER A 1 203 ? 34.944 0.708 -45.177 1.00 72.56 203 SER A C 1
ATOM 1644 O O . SER A 1 203 ? 33.962 0.811 -45.901 1.00 72.56 203 SER A O 1
ATOM 1646 N N . GLY A 1 204 ? 34.847 0.779 -43.843 1.00 69.00 204 GLY A N 1
ATOM 1647 C CA . GLY A 1 204 ? 33.624 1.167 -43.124 1.00 69.00 204 GLY A CA 1
ATOM 1648 C C . GLY A 1 204 ? 33.646 2.655 -42.771 1.00 69.00 204 GLY A C 1
ATOM 1649 O O . GLY A 1 204 ? 34.702 3.155 -42.384 1.00 69.00 204 GLY A O 1
ATOM 1650 N N . ARG A 1 205 ? 32.496 3.345 -42.860 1.00 71.62 205 ARG A N 1
ATOM 1651 C CA . ARG A 1 205 ? 32.361 4.821 -42.797 1.00 71.62 205 ARG A CA 1
ATOM 1652 C C . ARG A 1 205 ? 32.806 5.571 -44.055 1.00 71.62 205 ARG A C 1
ATOM 1654 O O . ARG A 1 205 ? 33.503 6.577 -43.955 1.00 71.62 205 ARG A O 1
ATOM 1661 N N . GLY A 1 206 ? 32.407 5.091 -45.233 1.00 72.81 206 GLY A N 1
ATOM 1662 C CA . GLY A 1 206 ? 32.519 5.866 -46.477 1.00 72.81 206 GLY A CA 1
ATOM 1663 C C . GLY A 1 206 ? 33.952 6.151 -46.938 1.00 72.81 206 GLY A C 1
ATOM 1664 O O . GLY A 1 206 ? 34.202 7.204 -47.505 1.00 72.81 206 GLY A O 1
ATOM 1665 N N . GLY A 1 207 ? 34.908 5.254 -46.668 1.00 78.81 207 GLY A N 1
ATOM 1666 C CA . GLY A 1 207 ? 36.293 5.443 -47.117 1.00 78.81 207 GLY A CA 1
ATOM 1667 C C . GLY A 1 207 ? 37.106 6.426 -46.269 1.00 78.81 207 GLY A C 1
ATOM 1668 O O . GLY A 1 207 ? 38.112 6.948 -46.744 1.00 78.81 207 GLY A O 1
ATOM 1669 N N . LEU A 1 208 ? 36.689 6.705 -45.026 1.00 84.25 208 LEU A N 1
ATOM 1670 C CA . LEU A 1 208 ? 37.362 7.652 -44.134 1.00 84.25 208 LEU A CA 1
ATOM 1671 C C . LEU A 1 208 ? 38.860 7.344 -43.997 1.00 84.25 208 LEU A C 1
ATOM 1673 O O . LEU A 1 208 ? 39.255 6.231 -43.631 1.00 84.25 208 LEU A O 1
ATOM 1677 N N . ARG A 1 209 ? 39.691 8.371 -44.190 1.00 86.75 209 ARG A N 1
ATOM 1678 C CA . ARG A 1 209 ? 41.132 8.306 -43.960 1.00 86.75 209 ARG A CA 1
ATOM 1679 C C . ARG A 1 209 ? 41.526 9.186 -42.770 1.00 86.75 209 ARG A C 1
ATOM 1681 O O . ARG A 1 209 ? 41.641 10.405 -42.912 1.00 86.75 209 ARG A O 1
ATOM 1688 N N . PRO A 1 210 ? 41.752 8.594 -41.586 1.00 85.31 210 PRO A N 1
ATOM 1689 C CA . PRO A 1 210 ? 41.972 9.346 -40.363 1.00 85.31 210 PRO A CA 1
ATOM 1690 C C . PRO A 1 210 ? 43.305 10.097 -40.387 1.00 85.31 210 PRO A C 1
ATOM 1692 O O . PRO A 1 210 ? 44.315 9.648 -40.949 1.00 85.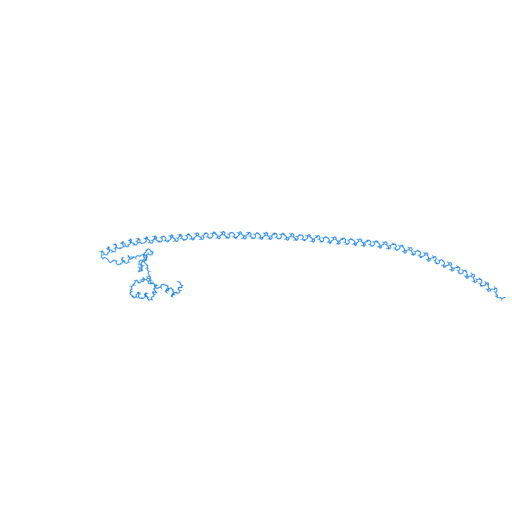31 210 PRO A O 1
ATOM 1695 N N . SER A 1 211 ? 43.319 11.225 -39.685 1.00 85.31 211 SER A N 1
ATOM 1696 C CA . SER A 1 211 ? 44.529 11.949 -39.339 1.00 85.31 211 SER A CA 1
ATOM 1697 C C . SER A 1 211 ? 44.921 11.672 -37.889 1.00 85.31 211 SER A C 1
ATOM 1699 O O . SER A 1 211 ? 44.265 12.099 -36.947 1.00 85.31 211 SER A O 1
ATOM 1701 N N . TYR A 1 212 ? 46.021 10.945 -37.702 1.00 85.88 212 TYR A N 1
ATOM 1702 C CA . TYR A 1 212 ? 46.626 10.780 -36.382 1.00 85.88 212 TYR A CA 1
ATOM 1703 C C . TYR A 1 212 ? 47.541 11.969 -36.117 1.00 85.88 212 TYR A C 1
ATOM 1705 O O . TYR A 1 212 ? 48.532 12.136 -36.823 1.00 85.88 212 TYR A O 1
ATOM 1713 N N . LEU A 1 213 ? 47.191 12.818 -35.158 1.00 86.69 213 LEU A N 1
ATOM 1714 C CA . LEU A 1 213 ? 47.976 14.000 -34.800 1.00 86.69 213 LEU A CA 1
ATOM 1715 C C . LEU A 1 213 ? 48.888 13.697 -33.606 1.00 86.69 213 LEU A C 1
ATOM 1717 O O . LEU A 1 213 ? 48.572 12.828 -32.791 1.00 86.69 213 LEU A O 1
ATOM 1721 N N . VAL A 1 214 ? 50.016 14.404 -33.503 1.00 84.81 214 VAL A N 1
ATOM 1722 C CA . VAL A 1 214 ? 50.791 14.440 -32.253 1.00 84.81 214 VAL A CA 1
ATOM 1723 C C . VAL A 1 214 ? 49.984 15.130 -31.150 1.00 84.81 214 VAL A C 1
ATOM 1725 O O . VAL A 1 214 ? 49.166 16.005 -31.417 1.00 84.81 214 VAL A O 1
ATOM 1728 N N . GLN A 1 215 ? 50.212 14.719 -29.902 1.00 82.38 215 GLN A N 1
ATOM 1729 C CA . GLN A 1 215 ? 49.529 15.262 -28.720 1.00 82.38 215 GLN A CA 1
ATOM 1730 C C . GLN A 1 215 ? 50.051 16.655 -28.303 1.00 82.38 215 GLN A C 1
ATOM 1732 O O . GLN A 1 215 ? 49.523 17.266 -27.377 1.00 82.38 215 GLN A O 1
ATOM 1737 N N . ASP A 1 216 ? 51.104 17.157 -28.949 1.00 85.75 216 ASP A N 1
ATOM 1738 C CA . ASP A 1 216 ? 51.656 18.481 -28.674 1.00 85.75 216 ASP A CA 1
ATOM 1739 C C . ASP A 1 216 ? 50.846 19.605 -29.354 1.00 85.75 216 ASP A C 1
ATOM 1741 O O . ASP A 1 216 ? 49.870 19.382 -30.072 1.00 85.75 216 ASP A O 1
ATOM 1745 N N . THR A 1 217 ? 51.256 20.854 -29.133 1.00 85.75 217 THR A N 1
ATOM 1746 C CA . THR A 1 217 ? 50.606 22.034 -29.725 1.00 85.75 217 THR A CA 1
ATOM 1747 C C . THR A 1 217 ? 50.903 22.217 -31.213 1.00 85.75 217 THR A C 1
ATOM 1749 O O . THR A 1 217 ? 50.348 23.126 -31.829 1.00 85.75 217 THR A O 1
ATOM 1752 N N . SER A 1 218 ? 51.764 21.387 -31.813 1.00 85.44 218 SER A N 1
ATOM 1753 C CA . SER A 1 218 ? 52.163 21.544 -33.213 1.00 85.44 218 SER A CA 1
ATOM 1754 C C . SER A 1 218 ? 51.048 21.149 -34.182 1.00 85.44 218 SER A C 1
ATOM 1756 O O . SER A 1 218 ? 51.036 21.613 -35.322 1.00 85.44 218 SER A O 1
ATOM 1758 N N . GLY A 1 219 ? 50.120 20.283 -33.748 1.00 79.31 219 GLY A N 1
ATOM 1759 C CA . GLY A 1 219 ? 49.026 19.780 -34.581 1.00 79.31 219 GLY A CA 1
ATOM 1760 C C . GLY A 1 219 ? 49.507 19.021 -35.822 1.00 79.31 219 GLY A C 1
ATOM 1761 O O . GLY A 1 219 ? 48.746 18.839 -36.774 1.00 79.31 219 GLY A O 1
ATOM 1762 N N . VAL A 1 220 ? 50.776 18.600 -35.848 1.00 83.94 220 VAL A N 1
ATOM 1763 C CA . VAL A 1 220 ? 51.365 17.907 -36.991 1.00 83.94 220 VAL A CA 1
ATOM 1764 C C . VAL A 1 220 ? 50.827 16.481 -37.056 1.00 83.94 220 VAL A C 1
ATOM 1766 O O . VAL A 1 220 ? 50.601 15.805 -36.054 1.00 83.94 220 VAL A O 1
ATOM 1769 N N . GLN A 1 221 ? 50.611 15.995 -38.272 1.00 83.94 221 GLN A N 1
ATOM 1770 C CA . GLN A 1 221 ? 50.225 14.611 -38.474 1.00 83.94 221 GLN A CA 1
ATOM 1771 C C . GLN A 1 221 ? 51.410 13.675 -38.244 1.00 83.94 221 GLN A C 1
ATOM 1773 O O . GLN A 1 221 ? 52.475 13.849 -38.846 1.00 83.94 221 GLN A O 1
ATOM 1778 N N . LEU A 1 222 ? 51.190 12.644 -37.430 1.00 82.00 222 LEU A N 1
ATOM 1779 C CA . LEU A 1 222 ? 52.162 11.599 -37.161 1.00 82.00 222 LEU A CA 1
ATOM 1780 C C . LEU A 1 222 ? 52.677 10.987 -38.476 1.00 82.00 222 LEU A C 1
ATOM 1782 O O . LEU A 1 222 ? 51.909 10.790 -39.430 1.00 82.00 222 LEU A O 1
ATOM 1786 N N . PRO A 1 223 ? 53.984 10.695 -38.568 1.00 74.81 223 PRO A N 1
ATOM 1787 C CA . PRO A 1 223 ? 54.532 10.034 -39.739 1.00 74.81 223 PRO A CA 1
ATOM 1788 C C . PRO A 1 223 ? 53.933 8.635 -39.931 1.00 74.81 223 PRO A C 1
ATOM 1790 O O . PRO A 1 223 ? 53.762 7.893 -38.971 1.00 74.81 223 PRO A O 1
ATOM 1793 N N . ALA A 1 224 ? 53.661 8.255 -41.181 1.00 68.94 224 ALA A N 1
ATOM 1794 C CA . ALA A 1 224 ? 53.137 6.933 -41.540 1.00 68.94 224 ALA A CA 1
ATOM 1795 C C . ALA A 1 224 ? 54.242 5.958 -41.992 1.00 68.94 224 ALA A C 1
ATOM 1797 O O . ALA A 1 224 ? 54.005 5.095 -42.835 1.00 68.94 224 ALA A O 1
ATOM 1798 N N . TYR A 1 225 ? 55.472 6.124 -41.497 1.00 67.75 225 TYR A N 1
ATOM 1799 C CA . TYR A 1 225 ? 56.591 5.285 -41.921 1.00 67.75 225 TYR A CA 1
ATOM 1800 C C . TYR A 1 225 ? 56.448 3.873 -41.342 1.00 67.75 225 TYR A C 1
ATOM 1802 O O . TYR A 1 225 ? 56.443 3.696 -40.127 1.00 67.75 225 TYR A O 1
ATOM 1810 N N . GLN A 1 226 ? 56.363 2.877 -42.225 1.00 65.62 226 GLN A N 1
ATOM 1811 C CA . GLN A 1 226 ?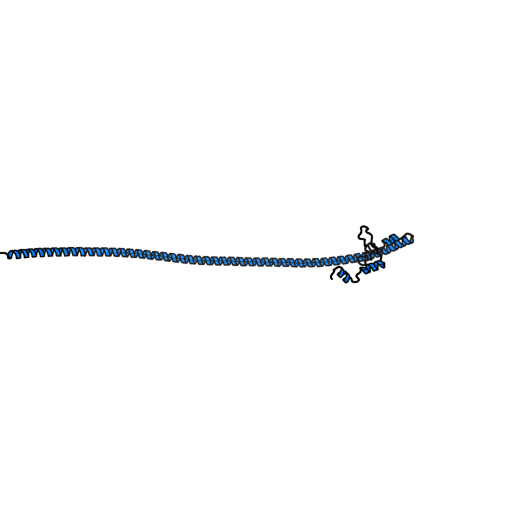 56.619 1.476 -41.905 1.00 65.62 226 GLN A CA 1
ATOM 1812 C C . GLN A 1 226 ? 58.026 1.154 -42.412 1.00 65.62 226 GLN A C 1
ATOM 1814 O O . GLN A 1 226 ? 58.265 1.116 -43.615 1.00 65.62 226 GLN A O 1
ATOM 1819 N N . ASN A 1 227 ? 58.970 0.992 -41.496 1.00 71.62 227 ASN A N 1
ATOM 1820 C CA . ASN A 1 227 ? 60.345 0.575 -41.768 1.00 71.62 227 ASN A CA 1
ATOM 1821 C C . ASN A 1 227 ? 60.729 -0.556 -40.804 1.00 71.62 227 ASN A C 1
ATOM 1823 O O . ASN A 1 227 ? 60.068 -0.740 -39.781 1.00 71.62 227 ASN A O 1
ATOM 1827 N N . ASP A 1 228 ? 61.788 -1.306 -41.104 1.00 74.62 228 ASP A N 1
ATOM 1828 C CA . ASP A 1 228 ? 62.180 -2.474 -40.298 1.00 74.62 228 ASP A CA 1
ATOM 1829 C C . ASP A 1 228 ? 62.362 -2.119 -38.817 1.00 74.62 228 ASP A C 1
ATOM 1831 O O . ASP A 1 228 ? 61.934 -2.855 -37.931 1.00 74.62 228 ASP A O 1
ATOM 1835 N N . THR A 1 229 ? 62.897 -0.930 -38.534 1.00 73.81 229 THR A N 1
ATOM 1836 C CA . THR A 1 229 ? 63.052 -0.408 -37.172 1.00 73.81 229 THR A CA 1
ATOM 1837 C C . THR A 1 229 ? 61.712 -0.169 -36.466 1.00 73.81 229 THR A C 1
ATOM 1839 O O . THR A 1 229 ? 61.554 -0.546 -35.308 1.00 73.81 229 THR A O 1
ATOM 1842 N N . THR A 1 230 ? 60.715 0.421 -37.133 1.00 70.62 230 THR A N 1
ATOM 1843 C CA . THR A 1 230 ? 59.377 0.613 -36.538 1.00 70.62 230 THR A CA 1
ATOM 1844 C C . THR A 1 230 ? 58.611 -0.698 -36.416 1.00 70.62 230 THR A C 1
ATOM 1846 O O . THR A 1 230 ? 57.862 -0.852 -35.456 1.00 70.62 230 THR A O 1
ATOM 1849 N N . GLN A 1 231 ? 58.825 -1.669 -37.310 1.00 71.56 231 GLN A N 1
ATOM 1850 C CA . GLN A 1 231 ? 58.266 -3.016 -37.161 1.00 71.56 231 GLN A CA 1
ATOM 1851 C C . GLN A 1 231 ? 58.895 -3.776 -35.988 1.00 71.56 231 GLN A C 1
ATOM 1853 O O . GLN A 1 231 ? 58.166 -4.418 -35.236 1.00 71.56 231 GLN A O 1
ATOM 1858 N N . GLN A 1 232 ? 60.209 -3.654 -35.774 1.00 73.50 232 GLN A N 1
ATOM 1859 C CA . GLN A 1 232 ? 60.889 -4.209 -34.599 1.00 73.50 232 GLN A CA 1
ATOM 1860 C C . GLN A 1 232 ? 60.351 -3.593 -33.306 1.00 73.50 232 GLN A C 1
ATOM 1862 O O . GLN A 1 232 ? 59.980 -4.323 -32.392 1.00 73.50 232 GLN A O 1
ATOM 1867 N N . ILE A 1 233 ? 60.231 -2.261 -33.248 1.00 71.00 233 ILE A N 1
ATOM 1868 C CA . ILE A 1 233 ? 59.644 -1.568 -32.093 1.00 71.00 233 ILE A CA 1
ATOM 1869 C C . ILE A 1 233 ? 58.196 -2.012 -31.882 1.00 71.00 233 ILE A C 1
ATOM 1871 O O . ILE A 1 233 ? 57.818 -2.325 -30.757 1.00 71.00 233 ILE A O 1
ATOM 1875 N N . LYS A 1 234 ? 57.391 -2.104 -32.948 1.00 70.94 234 LYS A N 1
ATOM 1876 C CA . LYS A 1 234 ? 56.030 -2.636 -32.858 1.00 70.94 234 LYS A CA 1
ATOM 1877 C C . LYS A 1 234 ? 56.042 -4.048 -32.272 1.00 70.94 234 LYS A C 1
ATOM 1879 O O . LYS A 1 234 ? 55.320 -4.276 -31.318 1.00 70.94 234 LYS A O 1
ATOM 1884 N N . GLY A 1 235 ? 56.893 -4.952 -32.756 1.00 70.44 235 GLY A N 1
ATOM 1885 C CA . GLY A 1 235 ? 57.007 -6.323 -32.245 1.00 70.44 235 GLY A CA 1
ATOM 1886 C C . GLY A 1 235 ? 57.431 -6.432 -30.774 1.00 70.44 235 GLY A C 1
ATOM 1887 O O . GLY A 1 235 ? 57.072 -7.403 -30.120 1.00 70.44 235 GLY A O 1
ATOM 1888 N N . ILE A 1 236 ? 58.138 -5.436 -30.224 1.00 71.94 236 ILE A N 1
ATOM 1889 C CA . ILE A 1 236 ? 58.475 -5.386 -28.788 1.00 71.94 236 ILE A CA 1
ATOM 1890 C C . ILE A 1 236 ? 57.220 -5.158 -27.926 1.00 71.94 236 ILE A C 1
ATOM 1892 O O . ILE A 1 236 ? 57.128 -5.684 -26.815 1.00 71.94 236 ILE A O 1
ATOM 1896 N N . TYR A 1 237 ? 56.257 -4.377 -28.423 1.00 67.12 237 TYR A N 1
ATOM 1897 C CA . TYR A 1 237 ? 55.055 -3.986 -27.675 1.00 67.12 237 TYR A CA 1
ATOM 1898 C C . TYR A 1 237 ? 53.782 -4.730 -28.108 1.00 67.12 237 TYR A C 1
ATOM 1900 O O . TYR A 1 237 ? 52.823 -4.815 -27.338 1.00 67.12 237 TYR A O 1
ATOM 1908 N N . ASP A 1 238 ? 53.758 -5.278 -29.321 1.00 67.94 238 ASP A N 1
ATOM 1909 C CA . ASP A 1 238 ? 52.642 -6.031 -29.877 1.00 67.94 238 ASP A CA 1
ATOM 1910 C C . ASP A 1 238 ? 52.654 -7.438 -29.277 1.00 67.94 238 ASP A C 1
ATOM 1912 O O . ASP A 1 238 ? 53.556 -8.238 -29.507 1.00 67.94 238 ASP A O 1
ATOM 1916 N N . SER A 1 239 ? 51.667 -7.732 -28.434 1.00 62.03 239 SER A N 1
ATOM 1917 C CA . SER A 1 239 ? 51.658 -8.968 -27.640 1.00 62.03 239 SER A CA 1
ATOM 1918 C C . SER A 1 239 ? 51.320 -10.211 -28.468 1.00 62.03 239 SER A C 1
ATOM 1920 O O . SER A 1 239 ? 51.308 -11.307 -27.910 1.00 62.03 239 SER A O 1
ATOM 1922 N N . GLY A 1 240 ? 51.015 -10.048 -29.764 1.00 67.81 240 GLY A N 1
ATOM 1923 C CA . GLY A 1 240 ? 50.591 -11.093 -30.703 1.00 67.81 240 GLY A CA 1
ATOM 1924 C C . GLY A 1 240 ? 49.207 -11.671 -30.383 1.00 67.81 240 GLY A C 1
ATOM 1925 O O . GLY A 1 240 ? 48.333 -11.718 -31.243 1.00 67.81 240 GLY A O 1
ATOM 1926 N N . ASP A 1 241 ? 48.989 -12.055 -29.126 1.00 70.81 241 ASP A N 1
ATOM 1927 C CA . ASP A 1 241 ? 47.726 -12.500 -28.557 1.00 70.81 241 ASP A CA 1
ATOM 1928 C C . ASP A 1 241 ? 47.072 -11.376 -27.735 1.00 70.81 241 ASP A C 1
ATOM 1930 O O . ASP A 1 241 ? 47.544 -10.963 -26.667 1.00 70.81 241 ASP A O 1
ATOM 1934 N N . ILE A 1 242 ? 45.929 -10.904 -28.232 1.00 74.88 242 ILE A N 1
ATOM 1935 C CA . ILE A 1 242 ? 45.095 -9.880 -27.592 1.00 74.88 242 ILE A CA 1
ATOM 1936 C C . ILE A 1 242 ? 44.688 -10.302 -26.172 1.00 74.88 242 ILE A C 1
ATOM 1938 O O . ILE A 1 242 ? 44.599 -9.455 -25.281 1.00 74.88 242 ILE A O 1
ATOM 1942 N N . GLN A 1 243 ? 44.483 -11.599 -25.923 1.00 76.75 243 GLN A N 1
ATOM 1943 C CA . GLN A 1 243 ? 44.107 -12.102 -24.598 1.00 76.75 243 GLN A CA 1
ATOM 1944 C C . GLN A 1 243 ? 45.254 -12.003 -23.593 1.00 76.75 243 GLN A C 1
ATOM 1946 O O . GLN A 1 243 ? 45.033 -11.846 -22.388 1.00 76.75 243 GLN A O 1
ATOM 1951 N N . HIS A 1 244 ? 46.492 -12.067 -24.076 1.00 73.44 244 HIS A N 1
ATOM 1952 C CA . HIS A 1 244 ? 47.671 -11.884 -23.246 1.00 73.44 244 HIS A CA 1
ATOM 1953 C C . HIS A 1 244 ? 47.899 -10.402 -22.908 1.00 73.44 244 HIS A C 1
ATOM 1955 O O . HIS A 1 244 ? 48.245 -10.080 -21.766 1.00 73.44 244 HIS A O 1
ATOM 1961 N N . ALA A 1 245 ? 47.650 -9.497 -23.861 1.00 71.94 245 ALA A N 1
ATOM 1962 C CA . ALA A 1 245 ? 47.709 -8.050 -23.641 1.00 71.94 245 ALA A CA 1
ATOM 1963 C C . ALA A 1 245 ? 46.660 -7.581 -22.619 1.00 71.94 245 ALA A C 1
ATOM 1965 O O . ALA A 1 245 ? 46.982 -6.847 -21.683 1.00 71.94 245 ALA A O 1
ATOM 1966 N N . LYS A 1 246 ? 45.417 -8.065 -22.753 1.00 74.31 246 LYS A N 1
ATOM 1967 C CA . LYS A 1 246 ? 44.308 -7.777 -21.831 1.00 74.31 246 LYS A CA 1
ATOM 1968 C C . LYS A 1 246 ? 44.639 -8.146 -20.388 1.00 74.31 246 LYS A C 1
ATOM 1970 O O . LYS A 1 246 ? 44.494 -7.306 -19.504 1.00 74.31 246 LYS A O 1
ATOM 1975 N N . ARG A 1 247 ? 45.176 -9.352 -20.166 1.00 74.62 247 ARG A N 1
ATOM 1976 C CA . ARG A 1 247 ? 45.608 -9.812 -18.837 1.00 74.62 247 ARG A CA 1
ATOM 1977 C C . ARG A 1 247 ? 46.711 -8.938 -18.238 1.00 74.62 247 ARG A C 1
ATOM 1979 O O . ARG A 1 247 ? 46.652 -8.623 -17.054 1.00 74.62 247 ARG A O 1
ATOM 1986 N N . LYS A 1 248 ? 47.683 -8.497 -19.047 1.00 71.25 248 LYS A N 1
ATOM 1987 C CA . LYS A 1 248 ? 48.754 -7.574 -18.617 1.00 71.25 248 LYS A CA 1
ATOM 1988 C C . LYS A 1 248 ? 48.218 -6.210 -18.172 1.00 71.25 248 LYS A C 1
ATOM 1990 O O . LYS A 1 248 ? 48.765 -5.613 -17.253 1.00 71.25 248 LYS A O 1
ATOM 1995 N N . LEU A 1 249 ? 47.153 -5.739 -18.815 1.00 75.31 249 LEU A N 1
ATOM 1996 C CA . LEU A 1 249 ? 46.462 -4.489 -18.492 1.00 75.31 249 LEU A CA 1
ATOM 1997 C C . LEU A 1 249 ? 45.407 -4.650 -17.381 1.00 75.31 249 LEU A C 1
ATOM 1999 O O . LEU A 1 249 ? 44.695 -3.698 -17.077 1.00 75.31 249 LEU A O 1
ATOM 2003 N N . GLY A 1 250 ? 45.299 -5.836 -16.771 1.00 74.94 250 GLY A N 1
ATOM 2004 C CA . GLY A 1 250 ? 44.370 -6.105 -15.671 1.00 74.94 250 GLY A CA 1
ATOM 2005 C C . GLY A 1 250 ? 42.930 -6.405 -16.098 1.00 74.94 250 GLY A C 1
ATOM 2006 O O . GLY A 1 250 ? 42.058 -6.505 -15.240 1.00 74.94 250 GLY A O 1
ATOM 2007 N N . PHE A 1 251 ? 42.660 -6.586 -17.395 1.00 78.19 251 PHE A N 1
ATOM 2008 C CA . PHE A 1 251 ? 41.366 -7.073 -17.870 1.00 78.19 251 PHE A CA 1
ATOM 2009 C C . PHE A 1 251 ? 41.309 -8.595 -17.715 1.00 78.19 251 PHE A C 1
ATOM 2011 O O . PHE A 1 251 ? 42.078 -9.329 -18.338 1.00 78.19 251 PHE A O 1
ATOM 2018 N N . THR A 1 252 ? 40.403 -9.070 -16.865 1.00 66.06 252 THR A N 1
ATOM 2019 C CA . THR A 1 252 ? 40.260 -10.484 -16.504 1.00 66.06 252 THR A CA 1
ATOM 2020 C C . THR A 1 252 ? 39.125 -11.189 -17.248 1.00 66.06 252 THR A C 1
ATOM 2022 O O . THR A 1 252 ? 38.499 -12.052 -16.656 1.00 66.06 252 THR A O 1
ATOM 2025 N N . TYR A 1 253 ? 38.858 -10.857 -18.520 1.00 59.25 253 TYR A N 1
ATOM 2026 C CA . TYR A 1 253 ? 37.960 -11.625 -19.406 1.00 59.25 253 TYR A CA 1
ATOM 2027 C C . TYR A 1 253 ? 38.327 -11.472 -20.892 1.00 59.25 253 TYR A C 1
ATOM 2029 O O . TYR A 1 253 ? 38.587 -10.330 -21.355 1.00 59.25 253 TYR A O 1
#

InterPro domains:
  IPR039986 Cilia- and flagella- associated protein 210 [PTHR28663] (1-194)

Radius of gyration: 79.69 Å; chains: 1; bounding box: 133×38×228 Å

Foldseek 3Di:
DPDPVVVVVVVVVVVVVVVVVVVVVVVVVVVVVVVVVVVVVVVVVVVVVVVVVVVVVVVVVVVVVVVVVVVVVVVVVVVVVVVVVVVVVVVVVVVVVVVVVVVVVVVVVVVVVVVVVVVVVVVVVVVVVVVVVVVVVVVVVVVVVVVVVVQVVVLVVLLVVLVVLLVVLVVVLVVCVVVVHDSVVSCQVNDWAPPSAPADQDSPRNRHRDFDADPDPPRDGDDPDDDPVVVVVCVVVVPVDPVVVCVVVVNPD

Organism: Aquarana catesbeiana (NCBI:txid8400)

Secondary structure (DSSP, 8-state):
--HHHHHHHHHHHHHHHHHHHHHHHHHHHHHHHHHHHHHHHHHHHHHHHHHHHHHHHHHHHHHHHHHHHHHHHHHHHHHHHHHHHHHHHHHHHHHHHHHHHHHHHHHHHHHHHHHHHHHHHHHHHHHHHHHHHHHHHHHHHHHHHHHHHHHHHHHHHHHHHHHHHHHHHHHHHHHHHHTT---HHHHHHT-SSTT--SSPPPTTTTT-----B-SSTT-PBPP----HHHHHHHHHH--SSHHHHHHHTT---

pLDDT: mean 86.59, std 11.46, range [43.34, 98.31]

Sequence (253 aa):
MSNLKKEREEELYRQTMERRDQITELLAAQIKQKVDDEEQHIAKAVAEMEAKNKKETQEKEEKIKSDIKAITEHRLAMRRKKEEEEKDEKLKALQALYKIKEADNYFIAQQKEKMRQTEEQCKKIQTMQIQQMAEKKTMSQAEKGAEIAYTKQNEALMVKEEDVFQEYAKQVIESVTNAGCNPYALKKAAQIGTGGGRGPVYSGRGGLRPSYLVQDTSGVQLPAYQNDTTQQIKGIYDSGDIQHAKRKLGFTY